Protein 5WDE (pdb70)

Secondary structure (P-SEA, 3-state):
cbbbbbbbbcccccccccccccccbbbbcccccbbbbbcccbbbbbbccccccccccccccccccaaaaaaaaabbbbbbbbbcccccccccccccccccccaaaaaaaaaaaaaaaccccbbbbbbbbbbbbcccbbbbccccccccbbbbbcccccccbbbbccbbbbbbccaaaaaaaaaaaaaaccccccccccccccbbbbbbbbbbbbcccccbbbbbbbbbbbccccccccccaaaaaaaaaaaaaaaaaaaaaaaaaaccccccccccaaaaaacccccccbbbbbbbbbbcccccaaaaaaaaaaaaaaac

Nearest PDB structures (foldseek):
  5wde-assembly1_A  TM=1.003E+00  e=1.723E-72  Homo sapiens
  4frz-assembly1_A  TM=8.732E-01  e=3.816E-35  Arabidopsis thaliana
  3cob-assembly1_A  TM=8.523E-01  e=2.471E-34  unclassified
  3cob-assembly2_C  TM=8.631E-01  e=1.115E-33  unclassified
  1sdm-assembly1_A  TM=8.617E-01  e=8.248E-34  Solanum tuberosum

Structure (mmCIF, N/CA/C/O backbone):
data_5WDE
#
_entry.id   5WDE
#
_cell.length_a   187.608
_cell.length_b   187.608
_cell.length_c   151.363
_cell.angle_alpha   90.000
_cell.angle_beta   90.000
_cell.angle_gamma   120.000
#
_symmetry.space_group_name_H-M   'H 3 2'
#
loop_
_entity.id
_entity.type
_entity.pdbx_description
1 polymer 'Kinesin-like protein KIFC3'
2 non-polymer "ADENOSINE-5'-DIPHOSPHATE"
3 non-polymer 'MAGNESIUM ION'
4 non-polymer 'UNKNOWN ATOM OR ION'
5 water water
#
loop_
_atom_site.group_PDB
_atom_site.id
_atom_site.type_symbol
_atom_site.label_atom_id
_atom_site.label_alt_id
_atom_site.label_comp_id
_atom_site.label_asym_id
_atom_site.label_entity_id
_atom_site.label_seq_id
_atom_site.pdbx_PDB_ins_code
_atom_site.Cartn_x
_atom_site.Cartn_y
_atom_site.Cartn_z
_atom_site.occupancy
_atom_site.B_iso_or_equiv
_atom_site.auth_seq_id
_atom_site.auth_comp_id
_atom_site.auth_asym_id
_atom_site.auth_atom_id
_atom_site.pdbx_PDB_model_num
ATOM 1 N N A ASN A 1 5 ? 4.567 39.044 69.537 0.50 34.11 445 ASN A N 1
ATOM 2 N N B ASN A 1 5 ? 5.000 36.427 70.222 0.50 39.41 445 ASN A N 1
ATOM 3 C CA A ASN A 1 5 ? 4.487 37.609 69.286 0.50 40.27 445 ASN A CA 1
ATOM 4 C CA B ASN A 1 5 ? 4.410 37.525 69.466 0.50 41.00 445 ASN A CA 1
ATOM 5 C C A ASN A 1 5 ? 3.334 37.257 68.345 0.50 40.73 445 ASN A C 1
ATOM 6 C C B ASN A 1 5 ? 3.197 37.046 68.662 0.50 40.93 445 ASN A C 1
ATOM 7 O O A ASN A 1 5 ? 3.486 36.419 67.450 0.50 38.61 445 ASN A O 1
ATOM 8 O O B ASN A 1 5 ? 3.173 35.921 68.161 0.50 40.22 445 ASN A O 1
ATOM 17 N N . ILE A 1 6 ? 2.188 37.902 68.546 1.00 35.08 446 ILE A N 1
ATOM 18 C CA . ILE A 1 6 ? 0.959 37.582 67.830 1.00 30.55 446 ILE A CA 1
ATOM 19 C C . ILE A 1 6 ? 0.613 38.739 66.904 1.00 32.56 446 ILE A C 1
ATOM 20 O O . ILE A 1 6 ? 0.403 39.868 67.366 1.00 32.23 446 ILE A O 1
ATOM 25 N N . ARG A 1 7 ? 0.533 38.461 65.606 1.00 26.08 447 ARG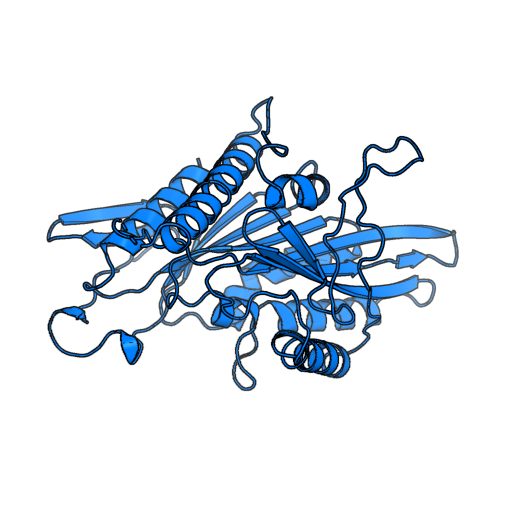 A N 1
ATOM 26 C CA . ARG A 1 7 ? 0.276 39.491 64.606 1.00 28.90 447 ARG A CA 1
ATOM 27 C C . ARG A 1 7 ? -0.933 39.109 63.769 1.00 30.59 447 ARG A C 1
ATOM 28 O O . ARG A 1 7 ? -1.146 37.929 63.474 1.00 27.74 447 ARG A O 1
ATOM 36 N N . VAL A 1 8 ? -1.736 40.111 63.407 1.00 26.70 448 VAL A N 1
ATOM 37 C CA . VAL A 1 8 ? -2.955 39.917 62.627 1.00 29.51 448 VAL A CA 1
ATOM 38 C C . VAL A 1 8 ? -2.885 40.836 61.418 1.00 31.44 448 VAL A C 1
ATOM 39 O O . VAL A 1 8 ? -2.774 42.057 61.578 1.00 28.13 448 VAL A O 1
ATOM 43 N N . ILE A 1 9 ? -2.971 40.262 60.217 1.00 24.84 449 ILE A N 1
ATOM 44 C CA . ILE A 1 9 ? -2.904 41.037 58.986 1.00 26.75 449 ILE A CA 1
ATOM 45 C C . ILE A 1 9 ? -4.078 40.644 58.104 1.00 28.67 449 ILE A C 1
ATOM 46 O O . ILE A 1 9 ? -4.705 39.601 58.288 1.00 26.15 449 ILE A O 1
ATOM 51 N N . ALA A 1 10 ? -4.378 41.501 57.131 1.00 24.95 450 ALA A N 1
ATOM 52 C CA . ALA A 1 10 ? -5.381 41.175 56.130 1.00 26.93 450 ALA A CA 1
ATOM 53 C C . ALA A 1 10 ? -4.735 41.148 54.756 1.00 27.47 450 ALA A C 1
ATOM 54 O O . ALA A 1 10 ? -3.785 41.895 54.481 1.00 29.08 450 ALA A O 1
ATOM 56 N N . ARG A 1 11 ? -5.244 40.264 53.898 1.00 25.86 451 ARG A N 1
ATOM 57 C CA . ARG A 1 11 ? -4.871 40.255 52.491 1.00 29.73 451 ARG A CA 1
ATOM 58 C C . ARG A 1 11 ? -6.141 40.384 51.667 1.00 29.04 451 ARG A C 1
ATOM 59 O O . ARG A 1 11 ? -7.053 39.562 51.801 1.00 25.87 451 ARG A O 1
ATOM 67 N N . VAL A 1 12 ? -6.200 41.423 50.835 1.00 27.35 452 VAL A N 1
ATOM 68 C CA . VAL A 1 12 ? -7.309 41.640 49.910 1.00 29.96 452 VAL A CA 1
ATOM 69 C C . VAL A 1 12 ? -6.915 41.027 48.574 1.00 32.69 452 VAL A C 1
ATOM 70 O O . VAL A 1 12 ? -5.961 41.485 47.938 1.00 35.28 452 VAL A O 1
ATOM 74 N N . ARG A 1 13 ? -7.637 40.002 48.140 1.00 33.03 453 ARG A N 1
ATOM 75 C CA . ARG A 1 13 ? -7.302 39.403 46.858 1.00 31.51 453 ARG A CA 1
ATOM 76 C C . ARG A 1 13 ? -7.822 40.274 45.721 1.00 35.57 453 ARG A C 1
ATOM 77 O O . ARG A 1 13 ? -8.712 41.105 45.919 1.00 34.82 453 ARG A O 1
ATOM 85 N N . PRO A 1 14 ? -7.264 40.128 44.522 1.00 38.67 454 PRO A N 1
ATOM 86 C CA . PRO A 1 14 ? -7.828 40.825 43.359 1.00 39.69 454 PRO A CA 1
ATOM 87 C C . PRO A 1 14 ? -9.165 40.218 42.959 1.00 41.71 454 PRO A C 1
ATOM 88 O O . PRO A 1 14 ? -9.566 39.151 43.428 1.00 39.58 454 PRO A O 1
ATOM 92 N N . VAL A 1 15 ? -9.872 40.944 42.088 1.00 38.78 455 VAL A N 1
ATOM 93 C CA . VAL A 1 15 ? -11.137 40.461 41.551 1.00 37.68 455 VAL A CA 1
ATOM 94 C C . VAL A 1 15 ? -10.906 39.163 40.789 1.00 43.33 455 VAL A C 1
ATOM 95 O O . VAL A 1 15 ? -9.919 39.015 40.059 1.00 48.49 455 VAL A O 1
ATOM 99 N N . THR A 1 16 ? -11.816 38.212 40.958 1.00 46.88 456 THR A N 1
ATOM 100 C CA . THR A 1 16 ? -11.747 36.932 40.269 1.00 53.41 456 THR A CA 1
ATOM 101 C C . THR A 1 16 ? -12.972 36.763 39.381 1.00 61.07 456 THR A C 1
ATOM 102 O O . THR A 1 16 ? -13.927 37.544 39.445 1.00 53.15 456 THR A O 1
ATOM 106 N N . LYS A 1 17 ? -12.934 35.720 38.545 1.00 66.32 457 LYS A N 1
ATOM 107 C CA . LYS A 1 17 ? -14.067 35.431 37.671 1.00 62.14 457 LYS A CA 1
ATOM 108 C C . LYS A 1 17 ? -15.331 35.174 38.481 1.00 60.27 457 LYS A C 1
ATOM 109 O O . LYS A 1 17 ? -16.433 35.547 38.061 1.00 63.87 457 LYS A O 1
ATOM 111 N N . GLU A 1 18 ? -15.188 34.556 39.657 1.00 59.20 458 GLU A N 1
ATOM 112 C CA . GLU A 1 18 ? -16.336 34.291 40.517 1.00 60.17 458 GLU A CA 1
ATOM 113 C C . GLU A 1 18 ? -17.024 35.569 40.982 1.00 64.92 458 GLU A C 1
ATOM 114 O O . GLU A 1 18 ? -18.200 35.522 41.365 1.00 64.26 458 GLU A O 1
ATOM 116 N N . ASP A 1 19 ? -16.323 36.708 40.962 1.00 62.55 459 ASP A N 1
ATOM 117 C CA . ASP A 1 19 ? -16.929 37.968 41.374 1.00 59.31 459 ASP A CA 1
ATOM 118 C C . ASP A 1 19 ? -17.937 38.484 40.356 1.00 63.10 459 ASP A C 1
ATOM 119 O O . ASP A 1 19 ? -18.820 39.267 40.722 1.00 59.52 459 ASP A O 1
ATOM 124 N N . GLY A 1 20 ? -17.820 38.074 39.095 1.00 64.44 460 GLY A N 1
ATOM 125 C CA . GLY A 1 20 ? -18.778 38.450 38.079 1.00 64.28 460 GLY A CA 1
ATOM 126 C C . GLY A 1 20 ? -18.530 39.834 37.513 1.00 70.33 460 GLY A C 1
ATOM 127 O O . GLY A 1 20 ? -17.509 40.483 37.763 1.00 66.92 460 GLY A O 1
ATOM 128 N N . GLU A 1 21 ? -19.494 40.282 36.716 1.00 74.63 461 GLU A N 1
ATOM 129 C CA . GLU A 1 21 ? -19.513 41.629 36.167 1.00 74.67 461 GLU A CA 1
ATOM 130 C C . GLU A 1 21 ? -20.738 42.365 36.694 1.00 73.46 461 GLU A C 1
ATOM 131 O O . GLU A 1 21 ? -21.601 41.791 37.363 1.00 76.33 461 GLU A O 1
ATOM 133 N N . GLY A 1 22 ? -20.807 43.655 36.397 1.00 70.84 462 GLY A N 1
ATOM 134 C CA . GLY A 1 22 ? -21.929 44.455 36.821 1.00 70.50 462 GLY A CA 1
ATOM 135 C C . GLY A 1 22 ? -21.779 44.967 38.239 1.00 66.44 462 GLY A C 1
ATOM 136 O O . GLY A 1 22 ? -20.693 44.936 38.827 1.00 61.74 462 GLY A O 1
ATOM 137 N N . PRO A 1 23 ? -22.888 45.436 38.817 1.00 63.67 463 PRO A N 1
ATOM 138 C CA . PRO A 1 23 ? -22.811 46.123 40.118 1.00 55.06 463 PRO A CA 1
ATOM 139 C C . PRO A 1 23 ? -22.223 45.280 41.233 1.00 54.18 463 PRO A C 1
ATOM 140 O O . PRO A 1 23 ? -21.577 45.837 42.129 1.00 51.33 463 PRO A O 1
ATOM 144 N N . GLU A 1 24 ? -22.430 43.958 41.212 1.00 49.60 464 GLU A N 1
ATOM 145 C CA . GLU A 1 24 ? -21.937 43.108 42.293 1.00 46.55 464 GLU A CA 1
ATOM 146 C C . GLU A 1 24 ? -20.416 43.091 42.356 1.00 45.60 464 GLU A C 1
ATOM 147 O O . GLU A 1 24 ? -19.842 42.794 43.411 1.00 48.23 464 GLU A O 1
ATOM 150 N N . ALA A 1 25 ? -19.749 43.378 41.246 1.00 44.32 465 ALA A N 1
ATOM 151 C CA . ALA A 1 25 ? -18.296 43.375 41.208 1.00 47.15 465 ALA A CA 1
ATOM 152 C C . ALA A 1 25 ? -17.693 44.745 41.491 1.00 44.04 465 ALA A C 1
ATOM 153 O O . ALA A 1 25 ? -16.475 44.904 41.364 1.00 42.82 465 ALA A O 1
ATOM 155 N N . THR A 1 26 ? -18.509 45.728 41.871 1.00 41.05 466 THR A N 1
ATOM 156 C CA . THR A 1 26 ? -17.987 47.052 42.202 1.00 40.34 466 THR A CA 1
ATOM 157 C C . THR A 1 26 ? -17.034 46.957 43.389 1.00 36.55 466 THR A C 1
ATOM 158 O O . THR A 1 26 ? -17.277 46.211 44.342 1.00 35.76 466 THR A O 1
ATOM 162 N N . ASN A 1 27 ? -15.944 47.714 43.327 1.00 38.80 467 ASN A N 1
ATOM 163 C CA . ASN A 1 27 ? -14.991 47.717 44.427 1.00 36.81 467 ASN A CA 1
ATOM 164 C C . ASN A 1 27 ? -15.622 48.287 45.692 1.00 35.95 467 ASN A C 1
ATOM 165 O O . ASN A 1 27 ? -16.3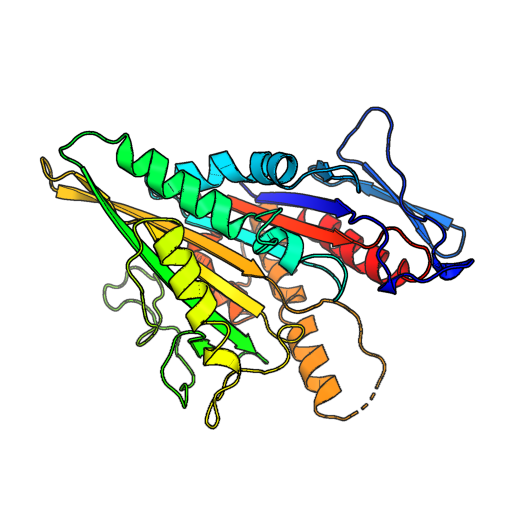19 49.307 45.654 1.00 36.89 467 ASN A O 1
ATOM 170 N N . ALA A 1 28 ? -15.377 47.613 46.817 1.00 32.44 468 ALA A N 1
ATOM 171 C CA . ALA A 1 28 ? -15.853 48.060 48.119 1.00 34.70 468 ALA A CA 1
ATOM 172 C C . ALA A 1 28 ? -14.746 48.283 49.142 1.00 32.70 468 ALA A C 1
ATOM 173 O O . ALA A 1 28 ? -15.032 48.799 50.229 1.00 33.44 468 ALA A O 1
ATOM 175 N N . VAL A 1 29 ? -13.502 47.915 48.841 1.00 30.24 469 VAL A N 1
ATOM 176 C CA . VAL A 1 29 ? -12.407 47.978 49.803 1.00 29.53 469 VAL A CA 1
ATOM 177 C C . VAL A 1 29 ? -11.405 49.024 49.340 1.00 29.99 469 VAL A C 1
ATOM 178 O O . VAL A 1 29 ? -10.915 48.963 48.204 1.00 31.68 469 VAL A O 1
ATOM 182 N N . THR A 1 30 ? -11.099 49.981 50.219 1.00 27.06 470 THR A N 1
ATOM 183 C CA . THR A 1 30 ? -10.133 51.037 49.953 1.00 25.91 470 THR A CA 1
ATOM 184 C C . THR A 1 30 ? -9.217 51.167 51.166 1.00 29.62 470 THR A C 1
ATOM 185 O O . THR A 1 30 ? -9.329 50.409 52.135 1.00 30.01 470 THR A O 1
ATOM 189 N N . PHE A 1 31 ? -8.290 52.127 51.112 1.00 30.56 471 PHE A N 1
ATOM 190 C CA . PHE A 1 31 ? -7.130 52.104 51.996 1.00 29.82 471 PHE A CA 1
ATOM 191 C C . PHE A 1 31 ? -6.798 53.513 52.468 1.00 31.96 471 PHE A C 1
ATOM 192 O O . PHE A 1 31 ? -7.382 54.501 52.017 1.00 33.51 471 PHE A O 1
ATOM 200 N N . ASP A 1 32 ? -5.839 53.605 53.385 1.00 33.34 472 ASP A N 1
ATOM 201 C CA . ASP A 1 32 ? -5.292 54.893 53.791 1.00 32.13 472 ASP A CA 1
ATOM 202 C C . ASP A 1 32 ? -4.015 55.193 53.008 1.00 33.83 472 ASP A C 1
ATOM 203 O O . ASP A 1 32 ? -3.261 54.287 52.643 1.00 41.71 472 ASP A O 1
ATOM 208 N N . ALA A 1 33 ? -3.772 56.486 52.759 1.00 34.75 473 ALA A N 1
ATOM 209 C CA . ALA A 1 33 ? -2.609 56.885 51.975 1.00 34.54 473 ALA A CA 1
ATOM 210 C C . ALA A 1 33 ? -1.308 56.723 52.756 1.00 41.17 473 ALA A C 1
ATOM 211 O O . ALA A 1 33 ? -0.251 56.495 52.158 1.00 45.12 473 ALA A O 1
ATOM 213 N N . ASP A 1 34 ? -1.358 56.855 54.081 1.00 35.11 474 ASP A N 1
ATOM 214 C CA . ASP A 1 34 ? -0.156 56.938 54.904 1.00 37.13 474 ASP A CA 1
ATOM 215 C C . ASP A 1 34 ? 0.049 55.741 55.819 1.00 40.48 474 ASP A C 1
ATOM 216 O O . ASP A 1 34 ? 1.188 55.446 56.180 1.00 43.36 474 ASP A O 1
ATOM 221 N N . ASP A 1 35 ? -1.020 55.062 56.213 1.00 34.46 475 ASP A N 1
ATOM 222 C CA . ASP A 1 35 ? -0.982 54.050 57.263 1.00 33.79 475 ASP A CA 1
ATOM 223 C C . ASP A 1 35 ? -1.391 52.719 56.644 1.00 31.38 475 ASP A C 1
ATOM 224 O O . ASP A 1 35 ? -2.570 52.519 56.324 1.00 32.57 475 ASP A O 1
ATOM 229 N N . ASP A 1 36 ? -0.427 51.808 56.467 1.00 33.02 476 ASP A N 1
ATOM 230 C CA . ASP A 1 36 ? -0.739 50.520 55.853 1.00 31.47 476 ASP A CA 1
ATOM 231 C C . ASP A 1 36 ? -1.415 49.553 56.809 1.00 32.28 476 ASP A C 1
ATOM 232 O O . ASP A 1 36 ? -1.542 48.364 56.485 1.00 36.06 476 ASP A O 1
ATOM 237 N N . SER A 1 37 ? -1.859 50.016 57.971 1.00 33.53 477 SER A N 1
ATOM 238 C CA . SER A 1 37 ? -2.617 49.163 58.876 1.00 33.74 477 SER A CA 1
ATOM 239 C C . SER A 1 37 ? -4.128 49.354 58.752 1.00 31.40 477 SER A C 1
ATOM 240 O O . SER A 1 37 ? -4.888 48.641 59.412 1.00 30.27 477 SER A O 1
ATOM 243 N N . ILE A 1 38 ? -4.585 50.279 57.904 1.00 29.30 478 ILE A N 1
ATOM 244 C CA . ILE A 1 38 ? -5.993 50.669 57.843 1.00 29.02 478 ILE A CA 1
ATOM 245 C C . ILE A 1 38 ? -6.655 50.029 56.630 1.00 28.93 478 ILE A C 1
ATOM 246 O O . ILE A 1 38 ? -6.074 49.971 55.539 1.00 30.68 478 ILE A O 1
ATOM 253 N N . ILE A 1 39 ? -7.884 49.565 56.803 1.00 28.96 479 ILE A N 1
ATOM 254 C CA . ILE A 1 39 ? -8.668 49.080 55.676 1.00 28.78 479 ILE A CA 1
ATOM 255 C C . ILE A 1 39 ? -10.078 49.640 55.809 1.00 32.31 479 ILE A C 1
ATOM 256 O O . ILE A 1 39 ? -10.638 49.679 56.910 1.00 32.99 479 ILE A O 1
ATOM 261 N N . HIS A 1 40 ? -10.617 50.139 54.699 1.00 29.67 480 HIS A N 1
ATOM 262 C CA . HIS A 1 40 ? -11.937 50.752 54.642 1.00 28.02 480 HIS A CA 1
ATOM 263 C C . HIS A 1 40 ? -12.862 49.849 53.846 1.00 32.63 480 HIS A C 1
ATOM 264 O O . HIS A 1 40 ? -12.541 49.472 52.713 1.00 34.31 480 HIS A O 1
ATOM 271 N N . LEU A 1 41 ? -14.011 49.522 54.428 1.00 29.33 481 LEU A N 1
ATOM 272 C CA . LEU A 1 41 ? -15.040 48.741 53.759 1.00 28.92 481 LEU A CA 1
ATOM 273 C C . LEU A 1 41 ? -16.265 49.620 53.532 1.00 33.76 481 LEU A C 1
ATOM 274 O O . LEU A 1 41 ? -16.718 50.310 54.449 1.00 33.89 481 LEU A O 1
ATOM 279 N N . LEU A 1 42 ? -16.788 49.605 52.312 1.00 29.68 482 LEU A N 1
ATOM 280 C CA . LEU A 1 42 ? -18.100 50.172 52.022 1.00 32.88 482 LEU A CA 1
ATOM 281 C C . LEU A 1 42 ? -19.120 49.041 52.106 1.00 36.37 482 LEU A C 1
ATOM 282 O O . LEU A 1 42 ? -19.102 48.120 51.282 1.00 33.41 482 LEU A O 1
ATOM 287 N N . HIS A 1 43 ? -20.001 49.101 53.101 1.00 32.96 483 HIS A N 1
ATOM 288 C CA . HIS A 1 43 ? -20.966 48.033 53.361 1.00 33.87 483 HIS A CA 1
ATOM 289 C C . HIS A 1 43 ? -22.374 48.613 53.345 1.00 35.48 483 HIS A C 1
ATOM 290 O O . HIS A 1 43 ? -22.734 49.393 54.233 1.00 36.95 483 HIS A O 1
ATOM 297 N N . LYS A 1 44 ? -23.164 48.222 52.344 1.00 33.00 484 LYS A N 1
ATOM 298 C CA . LYS A 1 44 ? -24.533 48.715 52.167 1.00 36.53 484 LYS A CA 1
ATOM 299 C C . LYS A 1 44 ? -24.575 50.242 52.226 1.00 43.25 484 LYS A C 1
ATOM 300 O O . LYS A 1 44 ? -25.386 50.847 52.930 1.00 39.47 484 LYS A O 1
ATOM 304 N N . GLY A 1 45 ? -23.666 50.869 51.488 1.00 41.64 485 GLY A N 1
ATOM 305 C CA . GLY A 1 45 ? -23.663 52.312 51.386 1.00 41.40 485 GLY A CA 1
ATOM 306 C C . GLY A 1 45 ? -23.060 53.048 52.562 1.00 42.63 485 GLY A C 1
ATOM 307 O O . GLY A 1 45 ? -23.026 54.281 52.537 1.00 44.95 485 GLY A O 1
ATOM 308 N N . LYS A 1 46 ? -22.578 52.347 53.587 1.00 38.01 486 LYS A N 1
ATOM 309 C CA . LYS A 1 46 ? -22.002 53.032 54.735 1.00 38.56 486 LYS A CA 1
ATOM 310 C C . LYS A 1 46 ? -20.547 52.618 54.948 1.00 36.16 486 LYS A C 1
ATOM 311 O O . LYS A 1 46 ? -20.218 51.432 54.831 1.00 38.78 486 LYS A O 1
ATOM 315 N N . PRO A 1 47 ? -19.660 53.562 55.268 1.00 35.32 487 PRO A N 1
ATOM 316 C CA . PRO A 1 47 ? -18.242 53.217 55.427 1.00 36.39 487 PRO A CA 1
ATOM 317 C C . PRO A 1 47 ? -17.955 52.633 56.804 1.00 38.03 487 PRO A C 1
ATOM 318 O O . PRO A 1 47 ? -18.437 53.126 57.827 1.00 39.16 487 PRO A O 1
ATOM 322 N N . VAL A 1 48 ? -17.171 51.556 56.816 1.00 31.63 488 VAL A N 1
ATOM 323 C CA . VAL A 1 48 ? -16.673 50.936 58.038 1.00 35.66 488 VAL A CA 1
ATOM 324 C C . VAL A 1 48 ? -15.162 50.802 57.900 1.00 36.15 488 VAL A C 1
ATOM 325 O O . VAL A 1 48 ? -14.670 50.333 56.867 1.00 43.09 488 VAL A O 1
ATOM 329 N N . SER A 1 49 ? -14.431 51.183 58.939 1.00 32.08 489 SER A N 1
ATOM 330 C CA . SER A 1 49 ? -12.977 51.169 58.905 1.00 33.36 489 SER A CA 1
ATOM 331 C C . SER A 1 49 ? -12.420 50.271 59.996 1.00 32.68 489 SER A C 1
ATOM 332 O O . SER A 1 49 ? -12.987 50.173 61.088 1.00 35.12 489 SER A O 1
ATOM 335 N N . PHE A 1 50 ? -11.294 49.627 59.685 1.00 29.84 490 PHE A N 1
ATOM 336 C CA . PHE A 1 50 ? -10.641 48.682 60.582 1.00 32.04 490 PHE A CA 1
ATOM 337 C C . PHE A 1 50 ? -9.151 48.980 60.656 1.00 34.11 490 PHE A C 1
ATOM 338 O O . PHE A 1 50 ? -8.557 49.505 59.711 1.00 34.56 490 PHE A O 1
ATOM 346 N N . GLU A 1 51 ? -8.547 48.631 61.789 1.00 32.85 491 GLU A N 1
ATOM 347 C CA . GLU A 1 51 ? -7.109 48.759 61.980 1.00 31.01 491 GLU A CA 1
ATOM 348 C C . GLU A 1 51 ? -6.546 47.388 62.323 1.00 33.85 491 GLU A C 1
ATOM 349 O O . GLU A 1 51 ? -7.000 46.748 63.276 1.00 35.50 491 GLU A O 1
ATOM 355 N N . LEU A 1 52 ? -5.566 46.946 61.553 1.00 28.22 492 LEU A N 1
ATOM 356 C CA . LEU A 1 52 ? -4.905 45.668 61.796 1.00 29.38 492 LEU A CA 1
ATOM 357 C C . LEU A 1 52 ? -3.422 45.947 62.004 1.00 32.58 492 LEU A C 1
ATOM 358 O O . LEU A 1 52 ? -3.005 47.102 62.120 1.00 32.41 492 LEU A O 1
ATOM 363 N N . ASP A 1 53 ? -2.616 44.889 62.062 1.00 30.40 493 ASP A N 1
ATOM 364 C CA . ASP A 1 53 ? -1.181 45.127 62.131 1.00 30.83 493 ASP A CA 1
ATOM 365 C C . ASP A 1 53 ? -0.615 45.504 60.767 1.00 30.62 493 ASP A C 1
ATOM 366 O O . ASP A 1 53 ? 0.311 46.314 60.690 1.00 31.82 493 ASP A O 1
ATOM 371 N N . LYS A 1 54 ? -1.166 44.955 59.687 1.00 29.78 494 LYS A N 1
ATOM 372 C CA . LYS A 1 54 ? -0.769 45.330 58.336 1.00 28.62 494 LYS A CA 1
ATOM 373 C C . LYS A 1 54 ? -1.867 44.869 57.392 1.00 30.11 494 LYS A C 1
ATOM 374 O O . LYS A 1 54 ? -2.557 43.888 57.665 1.00 28.22 494 LYS A O 1
ATOM 379 N N . VAL A 1 55 ? -2.049 45.612 56.301 1.00 25.59 495 VAL A N 1
ATOM 380 C CA . VAL A 1 55 ? -3.030 45.279 55.275 1.00 28.44 495 VAL A CA 1
ATOM 381 C C . VAL A 1 55 ? -2.298 45.164 53.948 1.00 32.49 495 VAL A C 1
ATOM 382 O O . VAL A 1 55 ? -1.530 46.061 53.583 1.00 29.87 495 VAL A O 1
ATOM 386 N N . PHE A 1 56 ? -2.540 44.072 53.229 1.00 27.29 496 PHE A N 1
ATOM 387 C CA . PHE A 1 56 ? -1.986 43.853 51.898 1.00 32.27 496 PHE A CA 1
ATOM 388 C C . PHE A 1 56 ? -3.084 44.039 50.861 1.00 33.35 496 PHE A C 1
ATOM 389 O O . PHE A 1 56 ? -4.167 43.473 50.998 1.00 31.25 496 PHE A O 1
ATOM 397 N N . SER A 1 57 ? -2.795 44.821 49.825 1.00 29.87 497 SER A N 1
ATOM 398 C CA . SER A 1 57 ? -3.762 45.164 48.795 1.00 29.60 497 SER A CA 1
ATOM 399 C C . SER A 1 57 ? -3.805 44.089 47.715 1.00 30.34 497 SER A C 1
ATOM 400 O O . SER A 1 57 ? -2.992 43.159 47.706 1.00 33.45 497 SER A O 1
ATOM 403 N N . PRO A 1 58 ? -4.727 44.206 46.752 1.00 31.67 498 PRO A N 1
ATOM 404 C CA . PRO A 1 58 ? -4.726 43.268 45.616 1.00 38.18 498 PRO A CA 1
ATOM 405 C C . PRO A 1 58 ? -3.452 43.286 44.778 1.00 42.21 498 PRO A C 1
ATOM 406 O O . PRO A 1 58 ? -3.278 42.378 43.956 1.00 42.65 498 PRO A O 1
ATOM 410 N N . GLN A 1 59 ? -2.558 44.261 44.957 1.00 36.44 499 GLN A N 1
ATOM 411 C CA . GLN A 1 59 ? -1.279 44.252 44.250 1.00 35.21 499 GLN A CA 1
ATOM 412 C C . GLN A 1 59 ? -0.177 43.497 44.987 1.00 36.66 499 GLN A C 1
ATOM 413 O O . GLN A 1 59 ? 0.914 43.322 44.427 1.00 36.13 499 GLN A O 1
ATOM 419 N N . ALA A 1 60 ? -0.411 43.069 46.225 1.00 35.02 500 ALA A N 1
ATOM 420 C CA . ALA A 1 60 ? 0.643 42.413 46.991 1.00 34.10 500 ALA A CA 1
ATOM 421 C C . ALA A 1 60 ? 0.990 41.061 46.373 1.00 34.10 500 ALA A C 1
ATOM 422 O O . ALA A 1 60 ? 0.106 40.257 46.069 1.00 34.89 500 ALA A O 1
ATOM 424 N N . SER A 1 61 ? 2.277 40.818 46.175 1.00 34.58 501 SER A N 1
ATOM 425 C CA . SER A 1 61 ? 2.745 39.564 45.608 1.00 34.07 501 SER A CA 1
ATOM 426 C C . SER A 1 61 ? 2.929 38.513 46.703 1.00 32.48 501 SER A C 1
ATOM 427 O O . SER A 1 61 ? 2.896 38.810 47.901 1.00 31.76 501 SER A O 1
ATOM 430 N N . GLN A 1 62 ? 3.155 37.263 46.277 1.00 35.05 502 GLN A N 1
ATOM 431 C CA . GLN A 1 62 ? 3.485 36.215 47.239 1.00 32.87 502 GLN A CA 1
ATOM 432 C C . GLN A 1 62 ? 4.754 36.560 48.015 1.00 32.03 502 GLN A C 1
ATOM 433 O O . GLN A 1 62 ? 4.838 36.305 49.225 1.00 30.41 502 GLN A O 1
ATOM 439 N N . GLN A 1 63 ? 5.762 37.118 47.332 1.00 30.53 503 GLN A N 1
ATOM 440 C CA . GLN A 1 63 ? 6.993 37.530 48.011 1.00 33.31 503 GLN A CA 1
ATOM 441 C C . GLN A 1 63 ? 6.721 38.604 49.058 1.00 35.79 503 GLN A C 1
ATOM 442 O O . GLN A 1 63 ? 7.266 38.543 50.166 1.00 34.27 503 GLN A O 1
ATOM 445 N N . ASP A 1 64 ? 5.905 39.610 48.714 1.00 33.32 504 ASP A N 1
ATOM 446 C CA . ASP A 1 64 ? 5.508 40.632 49.685 1.00 36.13 504 ASP A CA 1
ATOM 447 C C . ASP A 1 64 ? 4.924 40.003 50.941 1.00 33.77 504 ASP A C 1
ATOM 448 O O . ASP A 1 64 ? 5.294 40.368 52.063 1.00 31.01 504 ASP A O 1
ATOM 453 N N . VAL A 1 65 ? 3.965 39.086 50.765 1.00 28.56 505 VAL A N 1
ATOM 454 C CA . VAL A 1 65 ? 3.338 38.433 51.912 1.00 28.18 505 VAL A CA 1
ATOM 455 C C . VAL A 1 65 ? 4.370 37.639 52.705 1.00 31.16 505 VAL A C 1
ATOM 456 O O . VAL A 1 65 ? 4.382 37.669 53.942 1.00 29.48 505 VAL A O 1
ATOM 460 N N . PHE A 1 66 ? 5.279 36.946 52.009 1.00 31.01 506 PHE A N 1
ATOM 461 C CA . PHE A 1 66 ? 6.256 36.119 52.714 1.00 30.58 506 PHE A CA 1
ATOM 462 C C . PHE A 1 66 ? 7.186 36.943 53.598 1.00 32.34 506 PHE A C 1
ATOM 463 O O . PHE A 1 66 ? 7.739 36.404 54.560 1.00 32.57 506 PHE A O 1
ATOM 471 N N . GLN A 1 67 ? 7.351 38.242 53.320 1.00 31.97 507 GLN A N 1
ATOM 472 C CA . GLN A 1 67 ? 8.192 39.063 54.190 1.00 32.25 507 GLN A CA 1
ATOM 473 C C . GLN A 1 67 ? 7.662 39.096 55.622 1.00 32.84 507 GLN A C 1
ATOM 474 O O . GLN A 1 67 ? 8.441 39.290 56.563 1.00 34.91 507 GLN A O 1
ATOM 478 N N . GLU A 1 68 ? 6.350 38.897 55.809 1.00 28.98 508 GLU A N 1
ATOM 479 C CA . GLU A 1 68 ? 5.758 38.792 57.142 1.00 33.26 508 GLU A CA 1
ATOM 480 C C . GLU A 1 68 ? 6.055 37.461 57.820 1.00 34.46 508 GLU A C 1
ATOM 481 O O . GLU A 1 68 ? 5.773 37.318 59.015 1.00 35.43 508 GLU A O 1
ATOM 487 N N . VAL A 1 69 ? 6.600 36.493 57.088 1.00 28.55 509 VAL A N 1
ATOM 488 C CA . VAL A 1 69 ? 6.766 35.141 57.589 1.00 33.10 509 VAL A CA 1
ATOM 489 C C . VAL A 1 69 ? 8.229 34.764 57.780 1.00 35.63 509 VAL A C 1
ATOM 490 O O . VAL A 1 69 ? 8.540 33.976 58.683 1.00 34.33 509 VAL A O 1
ATOM 494 N N . GLN A 1 70 ? 9.140 35.330 56.984 1.00 32.69 510 GLN A N 1
ATOM 495 C CA . GLN A 1 70 ? 10.488 34.780 56.886 1.00 34.94 510 GLN A CA 1
ATOM 496 C C . GLN A 1 70 ? 11.201 34.774 58.238 1.00 38.47 510 GLN A C 1
ATOM 497 O O . GLN A 1 70 ? 11.902 33.812 58.564 1.00 34.74 510 GLN A O 1
ATOM 503 N N . ALA A 1 71 ? 10.991 35.803 59.068 1.00 33.75 511 ALA A N 1
ATOM 504 C CA . ALA A 1 71 ? 11.662 35.816 60.368 1.00 35.93 511 ALA A CA 1
ATOM 505 C C . ALA A 1 71 ? 11.083 34.759 61.312 1.00 33.99 511 ALA A C 1
ATOM 506 O O . ALA A 1 71 ? 11.816 34.184 62.125 1.00 36.34 511 ALA A O 1
ATOM 508 N N . LEU A 1 72 ? 9.772 34.500 61.233 1.00 31.97 512 LEU A N 1
ATOM 509 C CA . LEU A 1 72 ? 9.183 33.427 62.037 1.00 30.66 512 LEU A CA 1
ATOM 510 C C . LEU A 1 72 ? 9.793 32.087 61.667 1.00 31.28 512 LEU A C 1
ATOM 511 O O . LEU A 1 72 ? 10.148 31.287 62.539 1.00 32.13 512 LEU A O 1
ATOM 516 N N . VAL A 1 73 ? 9.936 31.836 60.371 1.00 34.50 513 VAL A N 1
ATOM 517 C CA . VAL A 1 73 ? 10.456 30.559 59.906 1.00 38.51 513 VAL A CA 1
ATOM 518 C C . VAL A 1 73 ? 11.887 30.344 60.391 1.00 40.08 513 VAL A C 1
ATOM 519 O O . VAL A 1 73 ? 12.236 29.254 60.867 1.00 38.66 513 VAL A O 1
ATOM 523 N N . THR A 1 74 ? 12.734 31.378 60.325 1.00 34.61 514 THR A N 1
ATOM 524 C CA . THR A 1 74 ? 14.111 31.168 60.766 1.00 36.24 514 THR A CA 1
ATOM 525 C C . THR A 1 74 ? 14.186 30.910 62.268 1.00 35.99 514 THR A C 1
ATOM 526 O O . THR A 1 74 ? 15.082 30.193 62.727 1.00 37.44 514 THR A O 1
ATOM 530 N N . SER A 1 75 ? 13.236 31.433 63.043 1.00 34.47 515 SER A N 1
ATOM 531 C CA . SER A 1 75 ? 13.246 31.164 64.477 1.00 35.75 515 SER A CA 1
ATOM 532 C C . SER A 1 75 ? 12.931 29.704 64.802 1.00 34.18 515 SER A C 1
ATOM 533 O O . SER A 1 75 ? 13.325 29.228 65.874 1.00 31.78 515 SER A O 1
ATOM 536 N N . CYS A 1 76 ? 12.230 28.984 63.916 1.00 32.88 516 CYS A N 1
ATOM 537 C CA . CYS A 1 76 ? 12.023 27.548 64.132 1.00 32.85 516 CYS A CA 1
ATOM 538 C C . CYS A 1 76 ? 13.336 26.783 64.164 1.00 35.50 516 CYS A C 1
ATOM 539 O O . CYS A 1 76 ? 13.464 25.791 64.894 1.00 35.55 516 CYS A O 1
ATOM 542 N N . ILE A 1 77 ? 14.304 27.193 63.338 1.00 33.66 517 ILE A N 1
ATOM 543 C CA . ILE A 1 77 ? 15.628 26.573 63.377 1.00 33.20 517 ILE A CA 1
ATOM 544 C C . ILE A 1 77 ? 16.169 26.586 64.799 1.00 39.40 517 ILE A C 1
ATOM 545 O O . ILE A 1 77 ? 16.808 25.626 65.249 1.00 40.72 517 ILE A O 1
ATOM 550 N N . ASP A 1 78 ? 15.898 27.662 65.540 1.00 37.57 518 ASP A N 1
ATOM 551 C CA . ASP A 1 78 ? 16.422 27.817 66.891 1.00 38.46 518 ASP A CA 1
ATOM 552 C C . ASP A 1 78 ? 15.547 27.182 67.970 1.00 38.84 518 ASP A C 1
ATOM 553 O O . ASP A 1 78 ? 15.873 27.297 69.155 1.00 43.01 518 ASP A O 1
ATOM 558 N N . GLY A 1 79 ? 14.468 26.498 67.605 1.00 33.84 519 GLY A N 1
ATOM 559 C CA . GLY A 1 79 ? 13.636 25.835 68.591 1.00 31.79 519 GLY A CA 1
ATOM 560 C C . GLY A 1 79 ? 12.356 26.564 68.968 1.00 30.66 519 GLY A C 1
ATOM 561 O O . GLY A 1 79 ? 11.643 26.098 69.863 1.00 37.82 519 GLY A O 1
ATOM 562 N N . PHE A 1 80 ? 12.051 27.695 68.338 1.00 30.48 520 PHE A N 1
ATOM 563 C CA . PHE A 1 80 ? 10.772 28.351 68.569 1.00 29.84 520 PHE A CA 1
ATOM 564 C C . PHE A 1 80 ? 9.671 27.660 67.768 1.00 29.82 520 PHE A C 1
ATOM 565 O O . PHE A 1 80 ? 9.915 27.081 66.707 1.00 30.74 520 PHE A O 1
ATOM 573 N N . ASN A 1 81 ? 8.450 27.709 68.292 1.00 24.46 521 ASN A N 1
ATOM 574 C CA . ASN A 1 81 ? 7.293 27.197 67.569 1.00 24.52 521 ASN A CA 1
ATOM 575 C C . ASN A 1 81 ? 6.508 28.355 66.962 1.00 26.73 521 ASN A C 1
ATOM 576 O O . ASN A 1 81 ? 6.474 29.455 67.520 1.00 25.82 521 ASN A O 1
ATOM 581 N N . VAL A 1 82 ? 5.873 28.094 65.814 1.00 23.26 522 VAL A N 1
ATOM 582 C CA . VAL A 1 82 ? 5.172 29.113 65.029 1.00 23.33 522 VAL A CA 1
ATOM 583 C C . VAL A 1 82 ? 3.861 28.522 64.517 1.00 26.76 522 VAL A C 1
ATOM 584 O O . VAL A 1 82 ? 3.815 27.350 64.123 1.00 25.61 522 VAL A O 1
ATOM 588 N N . CYS A 1 83 ? 2.791 29.325 64.532 1.00 22.51 523 CYS A N 1
ATOM 589 C CA . CYS A 1 83 ? 1.556 29.008 63.818 1.00 23.99 523 CYS A CA 1
ATOM 590 C C . CYS A 1 83 ? 1.261 30.116 62.820 1.00 29.91 523 CYS A C 1
ATOM 591 O O . CYS A 1 83 ? 1.338 31.298 63.165 1.00 26.75 523 CYS A O 1
ATOM 594 N N . ILE A 1 84 ? 0.911 29.734 61.597 1.00 23.15 524 ILE A N 1
ATOM 595 C CA . ILE A 1 84 ? 0.412 30.661 60.592 1.00 24.81 524 ILE A CA 1
ATOM 596 C C . ILE A 1 84 ? -0.958 30.170 60.162 1.00 30.50 524 ILE A C 1
ATOM 597 O O . ILE A 1 84 ? -1.085 29.030 59.697 1.00 25.51 524 ILE A O 1
ATOM 602 N N . PHE A 1 85 ? -1.976 31.026 60.306 1.00 24.01 525 PHE A N 1
ATOM 603 C CA . PHE A 1 85 ? -3.352 30.690 59.962 1.00 23.40 525 PHE A CA 1
ATOM 604 C C . PHE A 1 85 ? -3.812 31.523 58.773 1.00 29.47 525 PHE A C 1
ATOM 605 O O . PHE A 1 85 ? -3.555 32.728 58.715 1.00 28.62 525 PHE A O 1
ATOM 613 N N . ALA A 1 86 ? -4.517 30.893 57.837 1.00 24.43 526 ALA A N 1
ATOM 614 C CA . ALA A 1 86 ? -5.248 31.614 56.801 1.00 26.37 526 ALA A CA 1
ATOM 615 C C . ALA A 1 86 ? -6.737 31.469 57.090 1.00 29.15 526 ALA A C 1
ATOM 616 O O . ALA A 1 86 ? -7.243 30.342 57.209 1.00 24.89 526 ALA A O 1
ATOM 618 N N . TYR A 1 87 ? -7.427 32.608 57.193 1.00 24.54 527 TYR A N 1
ATOM 619 C CA . TYR A 1 87 ? -8.817 32.712 57.638 1.00 22.68 527 TYR A CA 1
ATOM 620 C C . TYR A 1 87 ? -9.631 33.475 56.601 1.00 25.95 527 TYR A C 1
ATOM 621 O O . TYR A 1 87 ? -9.129 34.415 55.979 1.00 25.23 527 TYR A O 1
ATOM 630 N N . GLY A 1 88 ? -10.906 33.096 56.434 1.00 25.30 528 GLY A N 1
ATOM 631 C CA . GLY A 1 88 ? -11.786 33.886 55.580 1.00 28.38 528 GLY A CA 1
ATOM 632 C C . GLY A 1 88 ? -12.776 33.038 54.808 1.00 30.77 528 GLY A C 1
ATOM 633 O O . GLY A 1 88 ? -12.723 31.805 54.880 1.00 26.96 528 GLY A O 1
ATOM 634 N N . GLN A 1 89 ? -13.685 33.670 54.072 1.00 26.74 529 GLN A N 1
ATOM 635 C CA . GLN A 1 89 ? -14.733 32.909 53.402 1.00 30.78 529 GLN A CA 1
ATOM 636 C C . GLN A 1 89 ? -14.144 32.091 52.258 1.00 29.11 529 GLN A C 1
ATOM 637 O O . GLN A 1 89 ? -13.100 32.432 51.695 1.00 28.64 529 GLN A O 1
ATOM 643 N N . THR A 1 90 ? -14.812 30.985 51.933 1.00 29.96 530 THR A N 1
ATOM 644 C CA . THR A 1 90 ? -14.464 30.233 50.737 1.00 31.28 530 THR A CA 1
ATOM 645 C C . THR A 1 90 ? -14.442 31.167 49.536 1.00 33.04 530 THR A C 1
ATOM 646 O O . THR A 1 90 ? -15.371 31.950 49.331 1.00 33.09 530 THR A O 1
ATOM 650 N N . GLY A 1 91 ? -13.365 31.097 48.756 1.00 30.58 531 GLY A N 1
ATOM 651 C CA . GLY A 1 91 ? -13.175 31.973 47.619 1.00 34.17 531 GLY A CA 1
ATOM 652 C C . GLY A 1 91 ? -12.333 33.206 47.898 1.00 32.20 531 GLY A C 1
ATOM 653 O O . GLY A 1 91 ? -11.989 33.922 46.952 1.00 32.98 531 GLY A O 1
ATOM 654 N N . ALA A 1 92 ? -11.979 33.469 49.157 1.00 28.90 532 ALA A N 1
ATOM 655 C CA . ALA A 1 92 ? -11.262 34.694 49.486 1.00 30.49 532 ALA A CA 1
ATOM 656 C C . ALA A 1 92 ? -9.751 34.581 49.296 1.00 31.36 532 ALA A C 1
ATOM 657 O O . ALA A 1 92 ? -9.066 35.611 49.343 1.00 30.25 532 ALA A O 1
ATOM 659 N N . GLY A 1 93 ? -9.215 33.381 49.097 1.00 30.24 533 GLY A N 1
ATOM 660 C CA . GLY A 1 93 ? -7.815 33.210 48.769 1.00 29.15 533 GLY A CA 1
ATOM 661 C C . GLY A 1 93 ? -6.933 32.559 49.825 1.00 29.00 533 GLY A C 1
ATOM 662 O O . GLY A 1 93 ? -5.706 32.748 49.776 1.00 28.15 533 GLY A O 1
ATOM 663 N N . LYS A 1 94 ? -7.508 31.800 50.762 1.00 26.75 534 LYS A N 1
ATOM 664 C CA . LYS A 1 94 ? -6.706 31.137 51.786 1.00 26.60 534 LYS A CA 1
ATOM 665 C C . LYS A 1 94 ? -5.705 30.177 51.156 1.00 29.03 534 LYS A C 1
ATOM 666 O O . LYS A 1 94 ? -4.502 30.240 51.438 1.00 26.10 534 LYS A O 1
ATOM 672 N N . THR A 1 95 ? -6.187 29.280 50.294 1.00 27.23 535 THR A N 1
ATOM 673 C CA . THR A 1 95 ? -5.305 28.268 49.720 1.00 28.62 535 THR A CA 1
ATOM 674 C C . THR A 1 95 ? -4.292 28.900 48.773 1.00 28.12 535 THR A C 1
ATOM 675 O O . THR A 1 95 ? -3.124 28.493 48.745 1.00 30.92 535 THR A O 1
ATOM 679 N N . TYR A 1 96 ? -4.709 29.911 48.004 1.00 28.70 536 TYR A N 1
ATOM 680 C CA . TYR A 1 96 ? -3.751 30.631 47.173 1.00 29.48 536 TYR A CA 1
ATOM 681 C C . TYR A 1 96 ? -2.620 31.206 48.015 1.00 32.13 536 TYR A C 1
ATOM 682 O O . TYR A 1 96 ? -1.451 31.133 47.629 1.00 30.97 536 TYR A O 1
ATOM 691 N N . THR A 1 97 ? -2.946 31.785 49.169 1.00 26.78 537 THR A N 1
ATOM 692 C CA . THR A 1 97 ? -1.904 32.349 50.025 1.00 26.23 537 THR A CA 1
ATOM 693 C C . THR A 1 97 ? -1.025 31.256 50.632 1.00 27.86 537 THR A C 1
ATOM 694 O O . THR A 1 97 ? 0.199 31.417 50.728 1.00 25.79 537 THR A O 1
ATOM 698 N N . MET A 1 98 ? -1.622 30.130 51.033 1.00 26.57 538 MET A N 1
ATOM 699 C CA . MET A 1 98 ? -0.837 29.108 51.726 1.00 31.18 538 MET A CA 1
ATOM 700 C C . MET A 1 98 ? -0.079 28.213 50.747 1.00 34.32 538 MET A C 1
ATOM 701 O O . MET A 1 98 ? 1.131 28.017 50.892 1.00 32.17 538 MET A O 1
ATOM 706 N N . GLU A 1 99 ? -0.771 27.664 49.745 1.00 36.43 539 GLU A N 1
ATOM 707 C CA . GLU A 1 99 ? -0.176 26.755 48.768 1.00 34.35 539 GLU A CA 1
ATOM 708 C C . GLU A 1 99 ? 0.257 27.445 47.488 1.00 38.60 539 GLU A C 1
ATOM 709 O O . GLU A 1 99 ? 1.259 27.048 46.888 1.00 38.11 539 GLU A O 1
ATOM 715 N N . GLY A 1 100 ? -0.491 28.441 47.033 1.00 34.18 540 GLY A N 1
ATOM 716 C CA . GLY A 1 100 ? -0.101 29.103 45.809 1.00 37.32 540 GLY A CA 1
ATOM 717 C C . GLY A 1 100 ? -0.288 28.205 44.596 1.00 42.52 540 GLY A C 1
ATOM 718 O O . GLY A 1 100 ? -1.037 27.232 44.604 1.00 38.92 540 GLY A O 1
ATOM 719 N N . THR A 1 101 ? 0.417 28.563 43.530 1.00 44.85 541 THR A N 1
ATOM 720 C CA . THR A 1 101 ? 0.416 27.808 42.289 1.00 48.55 541 THR A CA 1
ATOM 721 C C . THR A 1 101 ? 1.856 27.528 41.891 1.00 50.03 541 THR A C 1
ATOM 722 O O . THR A 1 101 ? 2.801 28.016 42.517 1.00 45.79 541 THR A O 1
ATOM 726 N N . ALA A 1 102 ? 2.016 26.747 40.821 1.00 49.61 542 ALA A N 1
ATOM 727 C CA . ALA A 1 102 ? 3.350 26.505 40.282 1.00 55.40 542 ALA A CA 1
ATOM 728 C C . ALA A 1 102 ? 4.033 27.815 39.905 1.00 56.20 542 ALA A C 1
ATOM 729 O O . ALA A 1 102 ? 5.205 28.035 40.229 1.00 58.06 542 ALA A O 1
ATOM 731 N N . GLU A 1 103 ? 3.304 28.713 39.238 1.00 57.71 543 GLU A N 1
ATOM 732 C CA . GLU A 1 103 ? 3.890 29.992 38.848 1.00 56.91 543 GLU A CA 1
ATOM 733 C C . GLU A 1 103 ? 4.050 30.940 40.036 1.00 56.51 543 GLU A C 1
ATOM 734 O O . GLU A 1 103 ? 4.969 31.766 40.040 1.00 57.82 543 GLU A O 1
ATOM 736 N N . ASN A 1 104 ? 3.177 30.845 41.046 1.00 49.62 544 ASN A N 1
ATOM 737 C CA . ASN A 1 104 ? 3.189 31.753 42.197 1.00 40.05 544 ASN A CA 1
ATOM 738 C C . ASN A 1 104 ? 3.116 30.966 43.498 1.00 37.96 544 ASN A C 1
ATOM 739 O O . ASN A 1 104 ? 2.061 30.915 44.146 1.00 36.16 544 ASN A O 1
ATOM 744 N N . PRO A 1 105 ? 4.229 30.367 43.926 1.00 38.11 545 PRO A N 1
ATOM 745 C CA . PRO A 1 105 ? 4.216 29.579 45.167 1.00 35.68 545 PRO A CA 1
ATOM 746 C C . PRO A 1 105 ? 3.840 30.422 46.378 1.00 36.60 545 PRO A C 1
ATOM 747 O O . PRO A 1 105 ? 4.177 31.604 46.471 1.00 35.14 545 PRO A O 1
ATOM 751 N N . GLY A 1 106 ? 3.153 29.790 47.326 1.00 33.06 546 GLY A N 1
ATOM 752 C CA . GLY A 1 106 ? 2.685 30.454 48.521 1.00 32.06 546 GLY A CA 1
ATOM 753 C C . GLY A 1 106 ? 3.612 30.289 49.710 1.00 32.61 546 GLY A C 1
ATOM 754 O O . GLY A 1 106 ? 4.794 29.949 49.578 1.00 30.99 546 GLY A O 1
ATOM 755 N N . ILE A 1 107 ? 3.054 30.538 50.896 1.00 28.36 547 ILE A N 1
ATOM 756 C CA . ILE A 1 107 ? 3.829 30.524 52.135 1.00 30.02 547 ILE A CA 1
ATOM 757 C C . ILE A 1 107 ? 4.434 29.147 52.390 1.00 29.76 547 ILE A C 1
ATOM 758 O O . ILE A 1 107 ? 5.578 29.036 52.846 1.00 32.10 547 ILE A O 1
ATOM 763 N N . ASN A 1 108 ? 3.678 28.076 52.110 1.00 26.55 548 ASN A N 1
ATOM 764 C CA . ASN A 1 108 ? 4.148 26.729 52.437 1.00 27.22 548 ASN A CA 1
ATOM 765 C C . ASN A 1 108 ? 5.471 26.419 51.750 1.00 30.54 548 ASN A C 1
ATOM 766 O O . ASN A 1 108 ? 6.439 26.006 52.397 1.00 30.49 548 ASN A O 1
ATOM 771 N N . GLN A 1 109 ? 5.519 26.582 50.425 1.00 31.12 549 GLN A N 1
ATOM 772 C CA . GLN A 1 109 ? 6.737 26.242 49.700 1.00 36.08 549 GLN A CA 1
ATOM 773 C C . GLN A 1 109 ? 7.875 27.200 50.041 1.00 36.35 549 GLN A C 1
ATOM 774 O O . GLN A 1 109 ? 9.032 26.779 50.161 1.00 32.89 549 GLN A O 1
ATOM 780 N N . ARG A 1 110 ? 7.572 28.490 50.205 1.00 32.60 550 ARG A N 1
ATOM 781 C CA . ARG A 1 110 ? 8.634 29.443 50.508 1.00 32.61 550 ARG A CA 1
ATOM 782 C C . ARG A 1 110 ? 9.215 29.195 51.891 1.00 29.84 550 ARG A C 1
ATOM 783 O O . ARG A 1 110 ? 10.428 29.340 52.094 1.00 31.83 550 ARG A O 1
ATOM 791 N N . ALA A 1 111 ? 8.367 28.820 52.853 1.00 28.67 551 ALA A N 1
ATOM 792 C CA . ALA A 1 111 ? 8.851 28.530 54.199 1.00 30.83 551 ALA A CA 1
ATOM 793 C C . ALA A 1 111 ? 9.781 27.325 54.196 1.00 33.47 551 ALA A C 1
ATOM 794 O O . ALA A 1 111 ? 10.852 27.349 54.812 1.00 30.48 551 ALA A O 1
ATOM 796 N N . LEU A 1 112 ? 9.373 26.247 53.526 1.00 32.03 552 LEU A N 1
ATOM 797 C CA . LEU A 1 112 ? 10.218 25.059 53.482 1.00 31.74 552 LEU A CA 1
ATOM 798 C C . LEU A 1 112 ? 11.505 25.337 52.718 1.00 32.94 552 LEU A C 1
ATOM 799 O O . LEU A 1 112 ? 12.584 24.904 53.135 1.00 33.93 552 LEU A O 1
ATOM 804 N N . GLN A 1 113 ? 11.410 26.082 51.615 1.00 29.95 553 GLN A N 1
ATOM 805 C CA . GLN A 1 113 ? 12.598 26.441 50.851 1.00 32.47 553 GLN A CA 1
ATOM 806 C C . GLN A 1 113 ? 13.587 27.213 51.715 1.00 37.15 553 GLN A C 1
ATOM 807 O O . GLN A 1 113 ? 14.795 26.955 51.677 1.00 35.37 553 GLN A O 1
ATOM 813 N N . LEU A 1 114 ? 13.083 28.138 52.531 1.00 35.73 554 LEU A N 1
ATOM 814 C CA . LEU A 1 114 ? 13.949 28.896 53.428 1.00 33.68 554 LEU A CA 1
ATOM 815 C C . LEU A 1 114 ? 14.548 28.005 54.513 1.00 33.15 554 LEU A C 1
ATOM 816 O O . LEU A 1 114 ? 15.724 28.164 54.865 1.00 32.50 554 LEU A O 1
ATOM 821 N N . LEU A 1 115 ? 13.754 27.084 55.079 1.00 28.78 555 LEU A N 1
ATOM 822 C CA . LEU A 1 115 ? 14.308 26.154 56.063 1.00 31.20 555 LEU A CA 1
ATOM 823 C C . LEU A 1 115 ? 15.467 25.361 55.469 1.00 32.82 555 LEU A C 1
ATOM 824 O O . LEU A 1 115 ? 16.528 25.234 56.094 1.00 34.06 555 LEU A O 1
ATOM 829 N N . PHE A 1 116 ? 15.291 24.824 54.256 1.00 30.42 556 PHE A N 1
ATOM 830 C CA . PHE A 1 116 ? 16.376 24.037 53.660 1.00 34.27 556 PHE A CA 1
ATOM 831 C C . PHE A 1 116 ? 17.633 24.881 53.478 1.00 34.99 556 PHE A C 1
ATOM 832 O O . PHE A 1 116 ? 18.744 24.417 53.756 1.00 35.94 556 PHE A O 1
ATOM 840 N N . SER A 1 117 ? 17.482 26.130 53.020 1.00 36.67 557 SER A N 1
ATOM 841 C CA . SER A 1 117 ? 18.664 26.957 52.789 1.00 43.57 557 SER A CA 1
ATOM 842 C C . SER A 1 117 ? 19.326 27.369 54.103 1.00 41.90 557 SER A C 1
ATOM 843 O O . SER A 1 117 ? 20.555 27.428 54.189 1.00 43.00 557 SER A O 1
ATOM 846 N N . GLU A 1 118 ? 18.537 27.642 55.142 1.00 35.04 558 GLU A N 1
ATOM 847 C CA . GLU A 1 118 ? 19.130 27.967 56.438 1.00 36.63 558 GLU A CA 1
ATOM 848 C C . GLU A 1 118 ? 19.887 26.778 57.022 1.00 42.69 558 GLU A C 1
ATOM 849 O O . GLU A 1 118 ? 20.986 26.946 57.569 1.00 45.07 558 GLU A O 1
ATOM 855 N N . VAL A 1 119 ? 19.306 25.574 56.935 1.00 34.20 559 VAL A N 1
ATOM 856 C CA . VAL A 1 119 ? 19.987 24.369 57.409 1.00 36.56 559 VAL A CA 1
ATOM 857 C C . VAL A 1 119 ? 21.308 24.169 56.675 1.00 41.03 559 VAL A C 1
ATOM 858 O O . VAL A 1 119 ? 22.327 23.814 57.283 1.00 39.55 559 VAL A O 1
ATOM 862 N N . GLN A 1 120 ? 21.314 24.386 55.357 1.00 46.76 560 GLN A N 1
ATOM 863 C CA . GLN A 1 120 ? 22.539 24.212 54.581 1.00 50.24 560 GLN A CA 1
ATOM 864 C C . GLN A 1 120 ? 23.644 25.169 55.011 1.00 51.66 560 GLN A C 1
ATOM 865 O O . GLN A 1 120 ? 24.812 24.922 54.700 1.00 55.60 560 GLN A O 1
ATOM 867 N N . GLU A 1 121 ? 23.316 26.250 55.715 1.00 47.87 561 GLU A N 1
ATOM 868 C CA . GLU A 1 121 ? 24.334 27.215 56.116 1.00 57.11 561 GLU A CA 1
ATOM 869 C C . GLU A 1 121 ? 24.923 26.939 57.493 1.00 54.97 561 GLU A C 1
ATOM 870 O O . GLU A 1 121 ? 25.892 27.603 57.874 1.00 53.35 561 GLU A O 1
ATOM 876 N N . LYS A 1 122 ? 24.373 25.987 58.243 1.00 47.89 562 LYS A N 1
ATOM 877 C CA . LYS A 1 122 ? 24.845 25.724 59.596 1.00 50.74 562 LYS A CA 1
ATOM 878 C C . LYS A 1 122 ? 26.211 25.037 59.575 1.00 51.65 562 LYS A C 1
ATOM 879 O O . LYS A 1 122 ? 26.621 24.440 58.575 1.00 54.23 562 LYS A O 1
ATOM 885 N N . ALA A 1 123 ? 26.917 25.126 60.703 1.00 51.21 563 ALA A N 1
ATOM 886 C CA . ALA A 1 123 ? 28.229 24.499 60.818 1.00 53.73 563 ALA A CA 1
ATOM 887 C C . ALA A 1 123 ? 28.104 22.981 60.716 1.00 50.53 563 ALA A C 1
ATOM 888 O O . ALA A 1 123 ? 27.052 22.395 60.991 1.00 49.49 563 ALA A O 1
ATOM 890 N N . SER A 1 124 ? 29.210 22.343 60.324 1.00 51.22 564 SER A N 1
ATOM 891 C CA . SER A 1 124 ? 29.195 20.916 60.013 1.00 52.76 564 SER A CA 1
ATOM 892 C C . SER A 1 124 ? 28.910 20.043 61.228 1.00 49.37 564 SER A C 1
ATOM 893 O O . SER A 1 124 ? 28.525 18.878 61.059 1.00 54.63 564 SER A O 1
ATOM 896 N N . ASP A 1 125 ? 29.101 20.562 62.444 1.00 43.16 565 ASP A N 1
ATOM 897 C CA . ASP A 1 125 ? 28.720 19.808 63.636 1.00 46.52 565 ASP A CA 1
ATOM 898 C C . ASP A 1 125 ? 27.213 19.597 63.739 1.00 36.00 565 ASP A C 1
ATOM 899 O O . ASP A 1 125 ? 26.784 18.659 64.414 1.00 42.35 565 ASP A O 1
ATOM 904 N N . TRP A 1 126 ? 26.404 20.453 63.110 1.00 38.83 566 TRP A N 1
ATOM 905 C CA . TRP A 1 126 ? 24.953 20.355 63.238 1.00 41.00 566 TRP A CA 1
ATOM 906 C C . TRP A 1 126 ? 24.375 19.355 62.245 1.00 40.32 566 TRP A C 1
ATOM 907 O O . TRP A 1 126 ? 24.794 19.283 61.086 1.00 43.02 566 TRP A O 1
ATOM 918 N N . GLU A 1 127 ? 23.408 18.581 62.716 1.00 33.97 567 GLU A N 1
ATOM 919 C CA . GLU A 1 127 ? 22.604 17.714 61.866 1.00 35.16 567 GLU A CA 1
ATOM 920 C C . GLU A 1 127 ? 21.141 18.068 62.082 1.00 33.90 567 GLU A C 1
ATOM 921 O O . GLU A 1 127 ? 20.639 17.949 63.204 1.00 35.45 567 GLU A O 1
ATOM 927 N N . TYR A 1 128 ? 20.466 18.500 61.020 1.00 34.25 568 TYR A N 1
ATOM 928 C CA . TYR A 1 128 ? 19.046 18.828 61.063 1.00 32.02 568 TYR A CA 1
ATOM 929 C C . TYR A 1 128 ? 18.232 17.782 60.322 1.00 33.62 568 TYR A C 1
ATOM 930 O O . TYR A 1 128 ? 18.662 17.263 59.287 1.00 33.16 568 TYR A O 1
ATOM 939 N N . THR A 1 129 ? 17.054 17.481 60.865 1.00 28.35 569 THR A N 1
ATOM 940 C CA . THR A 1 129 ? 16.070 16.622 60.225 1.00 30.85 569 THR A CA 1
ATOM 941 C C . THR A 1 129 ? 14.766 17.401 60.147 1.00 34.83 569 THR A C 1
ATOM 942 O O . THR A 1 129 ? 14.274 17.888 61.170 1.00 33.51 569 THR A O 1
ATOM 946 N N . ILE A 1 130 ? 14.217 17.531 58.943 1.00 28.21 570 ILE A N 1
ATOM 947 C CA . ILE A 1 130 ? 12.951 18.218 58.721 1.00 26.17 570 ILE A CA 1
ATOM 948 C C . ILE A 1 130 ? 11.928 17.188 58.266 1.00 27.73 570 ILE A C 1
ATOM 949 O O . ILE A 1 130 ? 12.176 16.437 57.313 1.00 29.87 570 ILE A O 1
ATOM 954 N N . THR A 1 131 ? 10.796 17.134 58.959 1.00 27.43 571 THR A N 1
ATOM 955 C CA . THR A 1 131 ? 9.708 16.236 58.604 1.00 30.31 571 THR A CA 1
ATOM 956 C C . THR A 1 131 ? 8.412 17.023 58.474 1.00 31.47 571 THR A C 1
ATOM 957 O O . THR A 1 131 ? 8.253 18.109 59.047 1.00 29.13 571 THR A O 1
ATOM 961 N N . VAL A 1 132 ? 7.470 16.450 57.723 1.00 25.47 572 VAL A N 1
ATOM 962 C CA . VAL A 1 132 ? 6.155 17.056 57.551 1.00 24.24 572 VAL A CA 1
ATOM 963 C C . VAL A 1 132 ? 5.094 16.015 57.855 1.00 27.63 572 VAL A C 1
ATOM 964 O O . VAL A 1 132 ? 5.257 14.833 57.529 1.00 26.70 572 VAL A O 1
ATOM 968 N N . SER A 1 133 ? 4.029 16.460 58.522 1.00 25.61 573 SER A N 1
ATOM 969 C CA . SER A 1 133 ? 2.785 15.720 58.680 1.00 23.42 573 SER A CA 1
ATOM 970 C C . SER A 1 133 ? 1.654 16.621 58.210 1.00 27.86 573 SER A C 1
ATOM 971 O O . SER A 1 133 ? 1.791 17.850 58.190 1.00 27.12 573 SER A O 1
ATOM 974 N N . ALA A 1 134 ? 0.534 16.014 57.828 1.00 25.37 574 ALA A N 1
ATOM 975 C CA . ALA A 1 134 ? -0.626 16.804 57.428 1.00 26.55 574 ALA A CA 1
ATOM 976 C C . ALA A 1 134 ? -1.873 16.174 58.024 1.00 28.14 574 ALA A C 1
ATOM 977 O O . ALA A 1 134 ? -2.082 14.965 57.896 1.00 26.83 574 ALA A O 1
ATOM 979 N N . ALA A 1 135 ? -2.687 16.992 58.685 1.00 25.84 575 ALA A N 1
ATOM 980 C CA . ALA A 1 135 ? -3.847 16.507 59.404 1.00 26.59 575 ALA A CA 1
ATOM 981 C C . ALA A 1 135 ? -5.065 17.349 59.049 1.00 27.12 575 ALA A C 1
ATOM 982 O O . ALA A 1 135 ? -4.960 18.539 58.731 1.00 26.20 575 ALA A O 1
ATOM 984 N N . GLU A 1 136 ? -6.220 16.706 59.103 1.00 24.08 576 GLU A N 1
ATOM 985 C CA . GLU A 1 136 ? -7.508 17.324 58.846 1.00 24.42 576 GLU A CA 1
ATOM 986 C C . GLU A 1 136 ? -8.317 17.341 60.137 1.00 27.57 576 GLU A C 1
ATOM 987 O O . GLU A 1 136 ? -8.363 16.342 60.865 1.00 25.10 576 GLU A O 1
ATOM 993 N N . ILE A 1 137 ? -8.962 18.463 60.422 1.00 24.09 577 ILE A N 1
ATOM 994 C CA . ILE A 1 137 ? -9.947 18.530 61.490 1.00 24.12 577 ILE A CA 1
ATOM 995 C C . ILE A 1 137 ? -11.294 18.818 60.842 1.00 30.59 577 ILE A C 1
ATOM 996 O O . ILE A 1 137 ? -11.507 19.896 60.272 1.00 28.87 577 ILE A O 1
ATOM 1001 N N . TYR A 1 138 ? -12.189 17.836 60.904 1.00 24.23 578 TYR A N 1
ATOM 1002 C CA . TYR A 1 138 ? -13.521 17.934 60.322 1.00 25.01 578 TYR A CA 1
ATOM 1003 C C . TYR A 1 138 ? -14.533 17.572 61.397 1.00 33.02 578 TYR A C 1
ATOM 1004 O O . TYR A 1 138 ? -14.502 16.452 61.923 1.00 28.73 578 TYR A O 1
ATOM 1013 N N . ASN A 1 139 ? -15.419 18.518 61.726 1.00 25.52 579 ASN A N 1
ATOM 1014 C CA . ASN A 1 139 ? -16.438 18.312 62.762 1.00 25.17 579 ASN A CA 1
ATOM 1015 C C . ASN A 1 139 ? -15.803 17.759 64.037 1.00 28.14 579 ASN A C 1
ATOM 1016 O O . ASN A 1 139 ? -16.258 16.767 64.614 1.00 25.12 579 ASN A O 1
ATOM 1021 N N . GLU A 1 140 ? -14.706 18.397 64.449 1.00 28.56 580 GLU A N 1
ATOM 1022 C CA . GLU A 1 140 ? -13.960 18.063 65.659 1.00 27.88 580 GLU A CA 1
ATOM 1023 C C . GLU A 1 140 ? -13.354 16.656 65.622 1.00 31.79 580 GLU A C 1
ATOM 1024 O O . GLU A 1 140 ? -12.996 16.106 66.666 1.00 32.45 580 GLU A O 1
ATOM 1030 N N . VAL A 1 141 ? -13.196 16.057 64.442 1.00 22.91 581 VAL A N 1
ATOM 1031 C CA . VAL A 1 141 ? -12.495 14.779 64.302 1.00 24.58 581 VAL A CA 1
ATOM 1032 C C . VAL A 1 141 ? -11.171 15.027 63.594 1.00 24.19 581 VAL A C 1
ATOM 1033 O O . VAL A 1 141 ? -11.111 15.777 62.611 1.00 25.26 581 VAL A O 1
ATOM 1037 N N . LEU A 1 142 ? -10.116 14.374 64.084 1.00 25.79 582 LEU A N 1
ATOM 1038 C CA . LEU A 1 142 ? -8.752 14.539 63.595 1.00 23.86 582 LEU A CA 1
ATOM 1039 C C . LEU A 1 142 ? -8.358 13.288 62.819 1.00 23.11 582 LEU A C 1
ATOM 1040 O O . LEU A 1 142 ? -8.429 12.176 63.358 1.00 23.63 582 LEU A O 1
ATOM 1045 N N . ARG A 1 143 ? -7.933 13.465 61.566 1.00 23.74 583 ARG A N 1
ATOM 1046 C CA . ARG A 1 143 ? -7.451 12.341 60.766 1.00 23.84 583 ARG A CA 1
ATOM 1047 C C . ARG A 1 143 ? -6.204 12.747 59.986 1.00 25.84 583 ARG A C 1
ATOM 1048 O O . ARG A 1 143 ? -5.960 13.929 59.715 1.00 24.42 583 ARG A O 1
ATOM 1056 N N . ASP A 1 144 ? -5.435 11.732 59.596 1.00 23.26 584 ASP A N 1
ATOM 1057 C CA . ASP A 1 144 ? -4.146 11.914 58.930 1.00 23.45 584 ASP A CA 1
ATOM 1058 C C . ASP A 1 144 ? -4.391 12.063 57.431 1.00 24.65 584 ASP A C 1
ATOM 1059 O O . ASP A 1 144 ? -4.828 11.112 56.774 1.00 23.99 584 ASP A O 1
ATOM 1064 N N . LEU A 1 145 ? -4.120 13.261 56.887 1.00 24.61 585 LEU A N 1
ATOM 1065 C CA . LEU A 1 145 ? -4.285 13.484 55.452 1.00 24.63 585 LEU A CA 1
ATOM 1066 C C . LEU A 1 145 ? -3.318 12.649 54.623 1.00 27.85 585 LEU A C 1
ATOM 1067 O O . LEU A 1 145 ? -3.572 12.410 53.435 1.00 28.39 585 LEU A O 1
ATOM 1072 N N . LEU A 1 146 ? -2.215 12.210 55.214 1.00 24.36 586 LEU A N 1
ATOM 1073 C CA . LEU A 1 146 ? -1.238 11.385 54.526 1.00 25.30 586 LEU A CA 1
ATOM 1074 C C . LEU A 1 146 ? -1.313 9.925 54.955 1.00 28.87 586 LEU A C 1
ATOM 1075 O O . LEU A 1 146 ? -0.429 9.146 54.602 1.00 27.95 586 LEU A O 1
ATOM 1080 N N . GLY A 1 147 ? -2.345 9.537 55.701 1.00 26.49 587 GLY A N 1
ATOM 1081 C CA . GLY A 1 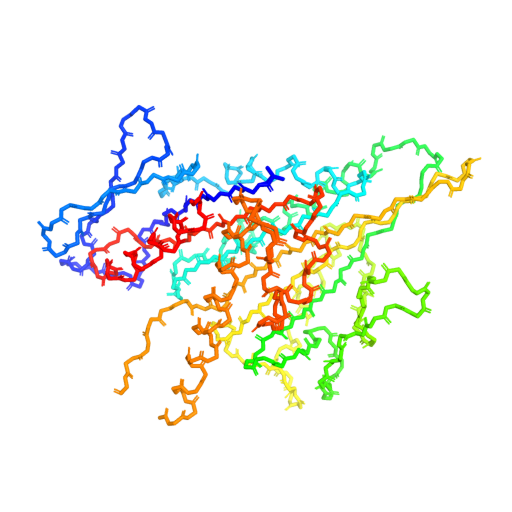147 ? -2.430 8.184 56.214 1.00 27.54 587 GLY A CA 1
ATOM 1082 C C . GLY A 1 147 ? -3.057 7.193 55.235 1.00 29.43 587 GLY A C 1
ATOM 1083 O O . GLY A 1 147 ? -3.704 7.564 54.262 1.00 29.21 587 GLY A O 1
ATOM 1084 N N . LYS A 1 148 ? -2.848 5.912 55.527 1.00 29.61 588 LYS A N 1
ATOM 1085 C CA . LYS A 1 148 ? -3.364 4.833 54.696 1.00 30.75 588 LYS A CA 1
ATOM 1086 C C . LYS A 1 148 ? -4.867 4.663 54.909 1.00 29.32 588 LYS A C 1
ATOM 1087 O O . LYS A 1 148 ? -5.339 4.618 56.048 1.00 31.73 588 LYS A O 1
ATOM 1092 N N . GLU A 1 149 ? -5.619 4.583 53.811 1.00 31.25 589 GLU A N 1
ATOM 1093 C CA . GLU A 1 149 ? -7.056 4.341 53.901 1.00 35.10 589 GLU A CA 1
ATOM 1094 C C . GLU A 1 149 ? -7.319 2.958 54.501 1.00 34.15 589 GLU A C 1
ATOM 1095 O O . GLU A 1 149 ? -6.569 2.012 54.229 1.00 29.33 589 GLU A O 1
ATOM 1101 N N . PRO A 1 150 ? -8.365 2.798 55.334 1.00 34.44 590 PRO A N 1
ATOM 1102 C CA . PRO A 1 150 ? -9.263 3.844 55.856 1.00 32.15 590 PRO A CA 1
ATOM 1103 C C . PRO A 1 150 ? -8.684 4.534 57.101 1.00 34.50 590 PRO A C 1
ATOM 1104 O O . PRO A 1 150 ? -8.322 3.852 58.068 1.00 30.27 590 PRO A O 1
ATOM 1108 N N . GLN A 1 151 ? -8.599 5.866 57.074 1.00 26.92 591 GLN A N 1
ATOM 1109 C CA . GLN A 1 151 ? -7.902 6.597 58.127 1.00 30.05 591 GLN A CA 1
ATOM 1110 C C . GLN A 1 151 ? -8.712 6.581 59.416 1.00 32.40 591 GLN A C 1
ATOM 1111 O O . GLN A 1 151 ? -9.887 6.959 59.427 1.00 32.79 591 GLN A O 1
ATOM 1117 N N . GLU A 1 152 ? -8.082 6.150 60.508 1.00 27.46 592 GLU A N 1
ATOM 1118 C CA A GLU A 1 152 ? -8.749 6.082 61.799 0.60 30.54 592 GLU A CA 1
ATOM 1119 C CA B GLU A 1 152 ? -8.767 6.085 61.788 0.40 30.76 592 GLU A CA 1
ATOM 1120 C C . GLU A 1 152 ? -8.870 7.471 62.421 1.00 31.81 592 GLU A C 1
ATOM 1121 O O . GLU A 1 152 ? -8.173 8.414 62.042 1.00 29.77 592 GLU A O 1
ATOM 1129 N N . LYS A 1 153 ? -9.771 7.593 63.396 1.00 26.96 593 LYS A N 1
ATOM 1130 C CA . LYS A 1 153 ? -9.808 8.818 64.188 1.00 29.05 593 LYS A CA 1
ATOM 1131 C C . LYS A 1 153 ? -8.579 8.856 65.091 1.00 31.37 593 LYS A C 1
ATOM 1132 O O . LYS A 1 153 ? -8.277 7.878 65.778 1.00 32.35 593 LYS A O 1
ATOM 1138 N N . LEU A 1 154 ? -7.869 9.975 65.098 1.00 23.98 594 LEU A N 1
ATOM 1139 C CA . LEU A 1 154 ? -6.645 10.083 65.877 1.00 28.29 594 LEU A CA 1
ATOM 1140 C C . LEU A 1 154 ? -6.924 10.707 67.243 1.00 29.82 594 LEU A C 1
ATOM 1141 O O . LEU A 1 154 ? -7.802 11.555 67.390 1.00 30.07 594 LEU A O 1
ATOM 1146 N N . GLU A 1 155 ? -6.162 10.275 68.244 1.00 27.07 595 GLU A N 1
ATOM 1147 C CA . GLU A 1 155 ? -6.228 10.808 69.599 1.00 29.62 595 GLU A CA 1
ATOM 1148 C C . GLU A 1 155 ? -5.103 11.811 69.820 1.00 31.19 595 GLU A C 1
ATOM 1149 O O . GLU A 1 155 ? -4.029 11.696 69.231 1.00 32.92 595 GLU A O 1
ATOM 1155 N N . ILE A 1 156 ? -5.345 12.777 70.698 1.00 27.21 596 ILE A N 1
ATOM 1156 C CA . ILE A 1 156 ? -4.314 13.708 71.155 1.00 27.10 596 ILE A CA 1
ATOM 1157 C C . ILE A 1 156 ? -3.994 13.339 72.590 1.00 36.19 596 ILE A C 1
ATOM 1158 O O . ILE A 1 156 ? -4.850 13.478 73.472 1.00 35.78 596 ILE A O 1
ATOM 1163 N N . ARG A 1 157 ? -2.767 12.881 72.839 1.00 28.43 597 ARG A N 1
ATOM 1164 C CA . ARG A 1 157 ? -2.423 12.324 74.136 1.00 27.93 597 ARG A CA 1
ATOM 1165 C C . ARG A 1 157 ? -1.331 13.137 74.818 1.00 32.30 597 ARG A C 1
ATOM 1166 O O . ARG A 1 157 ? -0.544 13.838 74.173 1.00 30.89 597 ARG A O 1
ATOM 1181 N N . LEU A 1 158 ? -1.311 13.052 76.145 1.00 31.10 598 LEU A N 1
ATOM 1182 C CA . LEU A 1 158 ? -0.254 13.677 76.931 1.00 33.80 598 LEU A CA 1
ATOM 1183 C C . LEU A 1 158 ? 1.006 12.826 76.887 1.00 30.67 598 LEU A C 1
ATOM 1184 O O . LEU A 1 158 ? 0.950 11.609 77.049 1.00 32.97 598 LEU A O 1
ATOM 1189 N N . CYS A 1 159 ? 2.147 13.474 76.700 1.00 28.28 599 CYS A N 1
ATOM 1190 C CA . CYS A 1 159 ? 3.402 12.735 76.747 1.00 29.77 599 CYS A CA 1
ATOM 1191 C C . CYS A 1 159 ? 3.564 12.071 78.115 1.00 33.35 599 CYS A C 1
ATOM 1192 O O . CYS A 1 159 ? 3.270 12.686 79.145 1.00 36.63 599 CYS A O 1
ATOM 1195 N N . PRO A 1 160 ? 4.007 10.813 78.165 1.00 36.44 600 PRO A N 1
ATOM 1196 C CA . PRO A 1 160 ? 4.059 10.097 79.444 1.00 34.49 600 PRO A CA 1
ATOM 1197 C C . PRO A 1 160 ? 5.231 10.488 80.336 1.00 36.14 600 PRO A C 1
ATOM 1198 O O . PRO A 1 160 ? 5.367 9.920 81.424 1.00 44.71 600 PRO A O 1
ATOM 1202 N N . ASP A 1 161 ? 6.083 11.423 79.919 1.00 38.86 601 ASP A N 1
ATOM 1203 C CA . ASP A 1 161 ? 7.174 11.898 80.765 1.00 45.29 601 ASP A CA 1
ATOM 1204 C C . ASP A 1 161 ? 6.742 12.981 81.751 1.00 47.57 601 ASP A C 1
ATOM 1205 O O . ASP A 1 161 ? 7.579 13.466 82.522 1.00 45.69 601 ASP A O 1
ATOM 1210 N N . GLY A 1 162 ? 5.471 13.376 81.746 1.00 41.45 602 GLY A N 1
ATOM 1211 C CA . GLY A 1 162 ? 5.001 14.415 82.640 1.00 39.61 602 GLY A CA 1
ATOM 1212 C C . GLY A 1 162 ? 5.311 15.830 82.206 1.00 43.67 602 GLY A C 1
ATOM 1213 O O . GLY A 1 162 ? 5.080 16.763 82.984 1.00 45.35 602 GLY A O 1
ATOM 1214 N N . SER A 1 163 ? 5.820 16.025 80.987 1.00 38.58 603 SER A N 1
ATOM 1215 C CA . SER A 1 163 ? 6.126 17.368 80.509 1.00 46.19 603 SER A CA 1
ATOM 1216 C C . SER A 1 163 ? 4.874 18.192 80.226 1.00 50.86 603 SER A C 1
ATOM 1217 O O . SER A 1 163 ? 4.972 19.415 80.091 1.00 56.22 603 SER A O 1
ATOM 1220 N N . GLY A 1 164 ? 3.707 17.558 80.128 1.00 45.02 604 GLY A N 1
ATOM 1221 C CA . GLY A 1 164 ? 2.512 18.246 79.697 1.00 49.37 604 GLY A CA 1
ATOM 1222 C C . GLY A 1 164 ? 2.430 18.511 78.210 1.00 46.15 604 GLY A C 1
ATOM 1223 O O . GLY A 1 164 ? 1.444 19.107 77.756 1.00 43.43 604 GLY A O 1
ATOM 1224 N N . GLN A 1 165 ? 3.425 18.093 77.435 1.00 36.36 605 GLN A N 1
ATOM 1225 C CA . GLN A 1 165 ? 3.361 18.265 75.993 1.00 36.88 605 GLN A CA 1
ATOM 1226 C C . GLN A 1 165 ? 2.445 17.213 75.383 1.00 35.95 605 GLN A C 1
ATOM 1227 O O . GLN A 1 165 ? 2.228 16.140 75.951 1.00 34.59 605 GLN A O 1
ATOM 1233 N N . LEU A 1 166 ? 1.917 17.526 74.204 1.00 29.17 606 LEU A N 1
ATOM 1234 C CA . LEU A 1 166 ? 0.944 16.675 73.531 1.00 33.47 606 LEU A CA 1
ATOM 1235 C C . LEU A 1 166 ? 1.578 15.990 72.329 1.00 33.40 606 LEU A C 1
ATOM 1236 O O . LEU A 1 166 ? 2.501 16.525 71.713 1.00 31.83 606 LEU A O 1
ATOM 1241 N N . TYR A 1 167 ? 1.081 14.796 71.999 1.00 26.55 607 TYR A N 1
ATOM 1242 C CA . TYR A 1 167 ? 1.492 14.121 70.776 1.00 28.48 607 TYR A CA 1
ATOM 1243 C C . TYR A 1 167 ? 0.294 13.379 70.211 1.00 30.39 607 TYR A C 1
ATOM 1244 O O . TYR A 1 167 ? -0.709 13.169 70.898 1.00 29.90 607 TYR A O 1
ATOM 1253 N N . VAL A 1 168 ? 0.408 12.988 68.949 1.00 27.96 608 VAL A N 1
ATOM 1254 C CA . VAL A 1 168 ? -0.657 12.307 68.228 1.00 27.74 608 VAL A CA 1
ATOM 1255 C C . VAL A 1 168 ? -0.140 10.942 67.789 1.00 33.76 608 VAL A C 1
ATOM 1256 O O . VAL A 1 168 ? 0.545 10.823 66.773 1.00 30.51 608 VAL A O 1
ATOM 1260 N N . PRO A 1 169 ? -0.462 9.882 68.531 1.00 30.36 609 PRO A N 1
ATOM 1261 C CA . PRO A 1 169 ? -0.023 8.538 68.132 1.00 36.95 609 PRO A CA 1
ATOM 1262 C C . PRO A 1 169 ? -0.515 8.194 66.733 1.00 37.00 609 PRO A C 1
ATOM 1263 O O . PRO A 1 169 ? -1.686 8.393 66.403 1.00 36.47 609 PRO A O 1
ATOM 1267 N N . GLY A 1 170 ? 0.392 7.683 65.904 1.00 32.27 610 GLY A N 1
ATOM 1268 C CA . GLY A 1 170 ? -0.001 7.166 64.609 1.00 39.32 610 GLY A CA 1
ATOM 1269 C C . GLY A 1 170 ? -0.093 8.188 63.494 1.00 38.78 610 GLY A C 1
ATOM 1270 O O . GLY A 1 170 ? -0.422 7.814 62.363 1.00 40.59 610 GLY A O 1
ATOM 1271 N N . LEU A 1 171 ? 0.159 9.464 63.775 1.00 31.38 611 LEU A N 1
ATOM 1272 C CA . LEU A 1 171 ? 0.267 10.461 62.716 1.00 29.59 611 LEU A CA 1
ATOM 1273 C C . LEU A 1 171 ? 1.559 10.242 61.930 1.00 31.98 611 LEU A C 1
ATOM 1274 O O . LEU A 1 171 ? 2.643 10.210 62.514 1.00 34.78 611 LEU A O 1
ATOM 1279 N N . THR A 1 172 ? 1.460 10.106 60.608 1.00 25.87 612 THR A N 1
ATOM 1280 C CA . THR A 1 172 ? 2.649 9.796 59.818 1.00 29.38 612 THR A CA 1
ATOM 1281 C C . THR A 1 172 ? 3.522 11.035 59.621 1.00 33.03 612 THR A C 1
ATOM 1282 O O . THR A 1 172 ? 3.026 12.157 59.493 1.00 29.94 612 THR A O 1
ATOM 1286 N N . GLU A 1 173 ? 4.837 10.818 59.584 1.00 28.61 613 GLU A N 1
ATOM 1287 C CA . GLU A 1 173 ? 5.823 11.878 59.380 1.00 27.87 613 GLU A CA 1
ATOM 1288 C C . GLU A 1 173 ? 6.698 11.529 58.185 1.00 32.26 613 GLU A C 1
ATOM 1289 O O . GLU A 1 173 ? 7.243 10.425 58.125 1.00 30.98 613 GLU A O 1
ATOM 1295 N N . PHE A 1 174 ? 6.857 12.471 57.259 1.00 26.17 614 PHE A N 1
ATOM 1296 C CA . PHE A 1 174 ? 7.658 12.282 56.057 1.00 27.43 614 PHE A CA 1
ATOM 1297 C C . PHE A 1 174 ? 8.909 13.146 56.131 1.00 28.56 614 PHE A C 1
ATOM 1298 O O . PHE A 1 174 ? 8.817 14.367 56.300 1.00 28.93 614 PHE A O 1
ATOM 1306 N N . GLN A 1 175 ? 10.066 12.527 55.963 1.00 28.15 615 GLN A N 1
ATOM 1307 C CA . GLN A 1 175 ? 11.319 13.268 55.957 1.00 31.17 615 GLN A CA 1
ATOM 1308 C C . GLN A 1 175 ? 11.487 13.975 54.614 1.00 33.82 615 GLN A C 1
ATOM 1309 O O . GLN A 1 175 ? 11.325 13.356 53.560 1.00 38.11 615 GLN A O 1
ATOM 1315 N N . VAL A 1 176 ? 11.798 15.274 54.638 1.00 30.72 616 VAL A N 1
ATOM 1316 C CA . VAL A 1 176 ? 11.947 16.054 53.412 1.00 31.26 616 VAL A CA 1
ATOM 1317 C C . VAL A 1 176 ? 13.255 16.831 53.465 1.00 32.36 616 VAL A C 1
ATOM 1318 O O . VAL A 1 176 ? 13.675 17.294 54.532 1.00 35.47 616 VAL A O 1
ATOM 1322 N N . GLN A 1 177 ? 13.903 16.972 52.306 1.00 34.15 617 GLN A N 1
ATOM 1323 C CA . GLN A 1 177 ? 15.169 17.690 52.214 1.00 33.02 617 GLN A CA 1
ATOM 1324 C C . GLN A 1 177 ? 15.223 18.720 51.098 1.00 34.99 617 GLN A C 1
ATOM 1325 O O . GLN A 1 177 ? 16.245 19.403 50.966 1.00 37.79 617 GLN A O 1
ATOM 1331 N N . SER A 1 178 ? 14.181 18.838 50.282 1.00 38.52 618 SER A N 1
ATOM 1332 C CA . SER A 1 178 ? 14.212 19.729 49.132 1.00 42.83 618 SER A CA 1
ATOM 1333 C C . SER A 1 178 ? 12.783 20.094 48.764 1.00 42.75 618 SER A C 1
ATOM 1334 O O . SER A 1 178 ? 11.826 19.432 49.179 1.00 36.11 618 SER A O 1
ATOM 1337 N N . VAL A 1 179 ? 12.655 21.152 47.956 1.00 40.92 619 VAL A N 1
ATOM 1338 C CA . VAL A 1 179 ? 11.340 21.542 47.461 1.00 40.72 619 VAL A CA 1
ATOM 1339 C C . VAL A 1 179 ? 10.739 20.436 46.606 1.00 41.00 619 VAL A C 1
ATOM 1340 O O . VAL A 1 179 ? 9.519 20.221 46.618 1.00 43.46 619 VAL A O 1
ATOM 1344 N N . ASP A 1 180 ? 11.574 19.704 45.865 1.00 42.99 620 ASP A N 1
ATOM 1345 C CA . ASP A 1 180 ? 11.060 18.564 45.111 1.00 45.25 620 ASP A CA 1
ATOM 1346 C C . ASP A 1 180 ? 10.444 17.519 46.039 1.00 41.03 620 ASP A C 1
ATOM 1347 O O . ASP A 1 180 ? 9.402 16.938 45.717 1.00 40.73 620 ASP A O 1
ATOM 1352 N N . ASP A 1 181 ? 11.064 17.271 47.199 1.00 40.38 621 ASP A N 1
ATOM 1353 C CA . ASP A 1 181 ? 10.483 16.332 48.161 1.00 39.24 621 ASP A CA 1
ATOM 1354 C C . ASP A 1 181 ? 9.113 16.806 48.636 1.00 39.46 621 ASP A C 1
ATOM 1355 O O . ASP A 1 181 ? 8.164 16.019 48.710 1.00 38.69 621 ASP A O 1
ATOM 1360 N N . ILE A 1 182 ? 8.993 18.092 48.983 1.00 40.13 622 ILE A N 1
ATOM 1361 C CA . ILE A 1 182 ? 7.711 18.551 49.507 1.00 42.32 622 ILE A CA 1
ATOM 1362 C C . ILE A 1 182 ? 6.655 18.524 48.414 1.00 41.99 622 ILE A C 1
ATOM 1363 O O . ILE A 1 182 ? 5.489 18.222 48.685 1.00 43.24 622 ILE A O 1
ATOM 1367 N N . ASN A 1 183 ? 7.038 18.804 47.164 1.00 40.98 623 ASN A N 1
ATOM 1368 C CA . ASN A 1 183 ? 6.078 18.694 46.070 1.00 40.02 623 ASN A CA 1
ATOM 1369 C C . ASN A 1 183 ? 5.569 17.263 45.935 1.00 41.20 623 ASN A C 1
ATOM 1370 O O . ASN A 1 183 ? 4.373 17.042 45.710 1.00 42.69 623 ASN A O 1
ATOM 1375 N N . LYS A 1 184 ? 6.461 16.276 46.087 1.00 38.99 624 LYS A N 1
ATOM 1376 C CA . LYS A 1 184 ? 6.028 14.882 46.047 1.00 38.69 624 LYS A CA 1
ATOM 1377 C C . LYS A 1 184 ? 5.065 14.568 47.186 1.00 38.59 624 LYS A C 1
ATOM 1378 O O . LYS A 1 184 ? 4.088 13.833 46.997 1.00 37.31 624 LYS A O 1
ATOM 1383 N N . VAL A 1 185 ? 5.325 15.110 48.379 1.00 37.20 625 VAL A N 1
ATOM 1384 C CA . VAL A 1 185 ? 4.421 14.889 49.505 1.00 37.57 625 VAL A CA 1
ATOM 1385 C C . VAL A 1 185 ? 3.061 15.520 49.226 1.00 40.78 625 VAL A C 1
ATOM 1386 O O . VAL A 1 185 ? 2.017 14.894 49.440 1.00 38.18 625 VAL A O 1
ATOM 1390 N N . PHE A 1 186 ? 3.052 16.764 48.735 1.00 40.85 626 PHE A N 1
ATOM 1391 C CA . PHE A 1 186 ? 1.788 17.439 48.443 1.00 39.81 626 PHE A CA 1
ATOM 1392 C C . PHE A 1 186 ? 0.995 16.711 47.364 1.00 39.92 626 PHE A C 1
ATOM 1393 O O . PHE A 1 186 ? -0.235 16.606 47.454 1.00 41.46 626 PHE A O 1
ATOM 1401 N N . GLU A 1 187 ? 1.672 16.232 46.316 1.00 40.05 627 GLU A N 1
ATOM 1402 C CA . GLU A 1 187 ? 0.975 15.476 45.278 1.00 42.34 627 GLU A CA 1
ATOM 1403 C C . GLU A 1 187 ? 0.352 14.212 45.852 1.00 43.33 627 GLU A C 1
ATOM 1404 O O . GLU A 1 187 ? -0.796 13.875 45.533 1.00 42.26 627 GLU A O 1
ATOM 1410 N N . PHE A 1 188 ? 1.094 13.501 46.707 1.00 39.52 628 PHE A N 1
ATOM 1411 C CA . PHE A 1 188 ? 0.534 12.325 47.365 1.00 39.60 628 PHE A CA 1
ATOM 1412 C C . PHE A 1 188 ? -0.674 12.695 48.216 1.00 37.86 628 PHE A C 1
ATOM 1413 O O . PHE A 1 188 ? -1.677 11.972 48.230 1.00 38.75 628 PHE A O 1
ATOM 1421 N N . GLY A 1 189 ? -0.594 13.817 48.935 1.00 38.28 629 GLY A N 1
ATOM 1422 C CA . GLY A 1 189 ? -1.730 14.251 49.730 1.00 38.34 629 GLY A CA 1
ATOM 1423 C C . GLY A 1 189 ? -2.961 14.517 48.884 1.00 42.50 629 GLY A C 1
ATOM 1424 O O . GLY A 1 189 ? -4.067 14.088 49.228 1.00 37.49 629 GLY A O 1
ATOM 1425 N N . HIS A 1 190 ? -2.784 15.207 47.755 1.00 39.82 630 HIS A N 1
ATOM 1426 C CA A HIS A 1 190 ? -3.914 15.489 46.872 0.60 47.61 630 HIS A CA 1
ATOM 1427 C CA B HIS A 1 190 ? -3.917 15.491 46.881 0.40 47.31 630 HIS A CA 1
ATOM 1428 C C . HIS A 1 190 ? -4.577 14.201 46.404 1.00 46.56 630 HIS A C 1
ATOM 1429 O O . HIS A 1 190 ? -5.799 14.046 46.496 1.00 46.54 630 HIS A O 1
ATOM 1442 N N . THR A 1 191 ? -3.779 13.258 45.902 1.00 44.01 631 THR A N 1
ATOM 1443 C CA . THR A 1 191 ? -4.327 11.979 45.462 1.00 48.43 631 THR A CA 1
ATOM 1444 C C . THR A 1 191 ? -4.977 11.224 46.617 1.00 47.55 631 THR A C 1
ATOM 1445 O O . THR A 1 191 ? -6.028 10.593 46.449 1.00 43.59 631 THR A O 1
ATOM 1449 N N . ASN A 1 192 ? -4.373 11.288 47.801 1.00 38.56 632 ASN A N 1
ATOM 1450 C CA . ASN A 1 192 ? -4.852 10.504 48.932 1.00 35.04 632 ASN A CA 1
ATOM 1451 C C . ASN A 1 192 ? -6.216 10.967 49.428 1.00 33.90 632 ASN A C 1
ATOM 1452 O O . ASN A 1 192 ? -6.897 10.209 50.130 1.00 34.67 632 ASN A O 1
ATOM 1457 N N . ARG A 1 193 ? -6.635 12.187 49.077 1.00 34.84 633 ARG A N 1
ATOM 1458 C CA . ARG A 1 193 ? -7.874 12.733 49.619 1.00 38.22 633 ARG A CA 1
ATOM 1459 C C . ARG A 1 193 ? -9.114 12.049 49.056 1.00 38.50 633 ARG A C 1
ATOM 1460 O O . ARG A 1 193 ? -10.170 12.098 49.692 1.00 46.26 633 ARG A O 1
ATOM 1465 N N . THR A 1 194 ? -9.027 11.433 47.876 1.00 37.60 634 THR A N 1
ATOM 1466 C CA . THR A 1 194 ? -10.216 10.887 47.230 1.00 45.06 634 THR A CA 1
ATOM 1467 C C . THR A 1 194 ? -10.040 9.428 46.810 1.00 45.13 634 THR A C 1
ATOM 1468 O O . THR A 1 194 ? -10.593 9.008 45.791 1.00 49.40 634 THR A O 1
ATOM 1472 N N . THR A 1 195 ? -9.286 8.635 47.573 1.00 42.24 635 THR A N 1
ATOM 1473 C CA . THR A 1 195 ? -9.215 7.212 47.268 1.00 40.74 635 THR A CA 1
ATOM 1474 C C . THR A 1 195 ? -10.558 6.541 47.557 1.00 39.62 635 THR A C 1
ATOM 1475 O O . THR A 1 195 ? -11.442 7.103 48.209 1.00 39.57 635 THR A O 1
ATOM 1479 N N . GLU A 1 196 ? -10.688 5.303 47.080 1.00 42.05 636 GLU A N 1
ATOM 1480 C CA . GLU A 1 196 ? -11.975 4.616 47.134 1.00 44.91 636 GLU A CA 1
ATOM 1481 C C . GLU A 1 196 ? -12.479 4.458 48.565 1.00 42.37 636 GLU A C 1
ATOM 1482 O O . GLU A 1 196 ? -13.670 4.644 48.829 1.00 43.84 636 GLU A O 1
ATOM 1488 N N . PHE A 1 197 ? -11.597 4.119 49.505 1.00 35.21 637 PHE A N 1
ATOM 1489 C CA . PHE A 1 197 ? -12.010 3.824 50.873 1.00 31.51 637 PHE A CA 1
ATOM 1490 C C . PHE A 1 197 ? -11.630 4.923 51.870 1.00 31.98 637 PHE A C 1
ATOM 1491 O O . PHE A 1 197 ? -11.530 4.650 53.072 1.00 28.96 637 PHE A O 1
ATOM 1499 N N . THR A 1 198 ? -11.432 6.154 51.408 1.00 30.84 638 THR A N 1
ATOM 1500 C CA . THR A 1 198 ? -10.930 7.206 52.287 1.00 28.80 638 THR A CA 1
ATOM 1501 C C . THR A 1 198 ? -11.964 7.588 53.344 1.00 35.96 638 THR A C 1
ATOM 1502 O O . THR A 1 198 ? -13.175 7.503 53.122 1.00 31.51 638 THR A O 1
ATOM 1506 N N . ASN A 1 199 ? -11.474 8.004 54.513 1.00 27.78 639 ASN A N 1
ATOM 1507 C CA . ASN A 1 199 ? -12.309 8.668 55.510 1.00 29.60 639 ASN A CA 1
ATOM 1508 C C . ASN A 1 199 ? -12.082 10.171 55.553 1.00 30.63 639 ASN A C 1
ATOM 1509 O O . ASN A 1 199 ? -12.645 10.849 56.424 1.00 30.03 639 ASN A O 1
ATOM 1514 N N . LEU A 1 200 ? -11.262 10.702 54.649 1.00 27.30 640 LEU A N 1
ATOM 1515 C CA . LEU A 1 200 ? -10.988 12.130 54.593 1.00 27.08 640 LEU A CA 1
ATOM 1516 C C . LEU A 1 200 ? -12.122 12.867 53.893 1.00 32.34 640 LEU A C 1
ATOM 1517 O O . LEU A 1 200 ? -12.838 12.303 53.058 1.00 31.83 640 LEU A O 1
ATOM 1522 N N . ASN A 1 201 ? -12.279 14.146 54.225 1.00 31.95 641 ASN A N 1
ATOM 1523 C CA . ASN A 1 201 ? -13.412 14.900 53.700 1.00 37.49 641 ASN A CA 1
ATOM 1524 C C . ASN A 1 201 ? -13.099 15.410 52.299 1.00 35.51 641 ASN A C 1
ATOM 1525 O O . ASN A 1 201 ? -12.070 16.048 52.079 1.00 38.86 641 ASN A O 1
ATOM 1530 N N . GLU A 1 202 ? -14.000 15.135 51.355 1.00 38.65 642 GLU A N 1
ATOM 1531 C CA . GLU A 1 202 ? -13.756 15.513 49.966 1.00 46.23 642 GLU A CA 1
ATOM 1532 C C . GLU A 1 202 ? -13.746 17.031 49.786 1.00 41.08 642 GLU A C 1
ATOM 1533 O O . GLU A 1 202 ? -12.968 17.558 48.983 1.00 48.82 642 GLU A O 1
ATOM 1536 N N . HIS A 1 203 ? -14.578 17.750 50.537 1.00 34.10 643 HIS A N 1
ATOM 1537 C CA . HIS A 1 203 ? -14.690 19.210 50.402 1.00 38.79 643 HIS A CA 1
ATOM 1538 C C . HIS A 1 203 ? -13.698 19.888 51.339 1.00 36.76 643 HIS A C 1
ATOM 1539 O O . HIS A 1 203 ? -13.960 20.050 52.537 1.00 33.82 643 HIS A O 1
ATOM 1546 N N . SER A 1 204 ? -12.560 20.315 50.785 1.00 33.88 644 SER A N 1
ATOM 1547 C CA . SER A 1 204 ? -11.543 20.965 51.603 1.00 32.68 644 SER A CA 1
ATOM 1548 C C . SER A 1 204 ? -12.045 22.259 52.241 1.00 32.58 644 SER A C 1
ATOM 1549 O O . SER A 1 204 ? -11.522 22.660 53.286 1.00 31.26 644 SER A O 1
ATOM 1552 N N . SER A 1 205 ? -13.065 22.906 51.660 1.00 29.53 645 SER A N 1
ATOM 1553 C CA . SER A 1 205 ? -13.582 24.154 52.219 1.00 33.31 645 SER A CA 1
ATOM 1554 C C . SER A 1 205 ? -14.279 23.972 53.564 1.00 32.31 645 SER A C 1
ATOM 1555 O O . SER A 1 205 ? -14.525 24.972 54.246 1.00 33.08 645 SER A O 1
ATOM 1558 N N . ARG A 1 206 ? -14.608 22.742 53.965 1.00 29.24 646 ARG A N 1
ATOM 1559 C CA . ARG A 1 206 ? -15.381 22.506 55.184 1.00 33.29 646 ARG A CA 1
ATOM 1560 C C . ARG A 1 206 ? -14.556 21.876 56.304 1.00 32.74 646 ARG A C 1
ATOM 1561 O O . ARG A 1 206 ? -15.127 21.415 57.298 1.00 30.38 646 ARG A O 1
ATOM 1570 N N . SER A 1 207 ? -13.234 21.836 56.172 1.00 28.39 647 SER A N 1
ATOM 1571 C CA . SER A 1 207 ? -12.369 21.261 57.193 1.00 25.64 647 SER A CA 1
ATOM 1572 C C . SER A 1 207 ? -11.145 22.154 57.376 1.00 25.30 647 SER A C 1
ATOM 1573 O O . SER A 1 207 ? -10.750 22.879 56.462 1.00 27.60 647 SER A O 1
ATOM 1576 N N . HIS A 1 208 ? -10.544 22.099 58.564 1.00 25.57 648 HIS A N 1
ATOM 1577 C CA . HIS A 1 208 ? -9.236 22.718 58.755 1.00 24.92 648 HIS A CA 1
ATOM 1578 C C . HIS A 1 208 ? -8.164 21.746 58.278 1.00 27.31 648 HIS A C 1
ATOM 1579 O O . HIS A 1 208 ? -8.196 20.560 58.630 1.00 28.61 648 HIS A O 1
ATOM 1586 N N . ALA A 1 209 ? -7.225 22.234 57.473 1.00 26.28 649 ALA A N 1
ATOM 1587 C CA . ALA A 1 209 ? -6.083 21.432 57.039 1.00 29.86 649 ALA A CA 1
ATOM 1588 C C . ALA A 1 209 ? -4.809 21.995 57.660 1.00 29.94 649 ALA A C 1
ATOM 1589 O O . ALA A 1 209 ? -4.533 23.189 57.534 1.00 28.49 649 ALA A O 1
ATOM 1591 N N . LEU A 1 210 ? -4.048 21.144 58.347 1.00 26.89 650 LEU A N 1
ATOM 1592 C CA . LEU A 1 210 ? -2.836 21.559 59.050 1.00 26.94 650 LEU A CA 1
ATOM 1593 C C . LEU A 1 210 ? -1.627 20.885 58.424 1.00 29.26 650 LEU A C 1
ATOM 1594 O O . LEU A 1 210 ? -1.580 19.652 58.337 1.00 29.41 650 LEU A O 1
ATOM 1599 N N . LEU A 1 211 ? -0.644 21.678 58.024 1.00 25.09 651 LEU A N 1
ATOM 1600 C CA . LEU A 1 211 ? 0.668 21.157 57.654 1.00 26.47 651 LEU A CA 1
ATOM 1601 C C . LEU A 1 211 ? 1.616 21.413 58.819 1.00 29.33 651 LEU A C 1
ATOM 1602 O O . LEU A 1 211 ? 1.867 22.569 59.178 1.00 29.37 651 LEU A O 1
ATOM 1607 N N . ILE A 1 212 ? 2.123 20.342 59.423 1.00 24.83 652 ILE A N 1
ATOM 1608 C CA . ILE A 1 212 ? 2.959 20.438 60.610 1.00 27.63 652 ILE A CA 1
ATOM 1609 C C . ILE A 1 212 ? 4.390 20.090 60.205 1.00 30.60 652 ILE A C 1
ATOM 1610 O O . ILE A 1 212 ? 4.691 18.941 59.861 1.00 28.15 652 ILE A O 1
ATOM 1615 N N . VAL A 1 213 ? 5.270 21.088 60.235 1.00 25.31 653 VAL A N 1
ATOM 1616 C CA . VAL A 1 213 ? 6.687 20.921 59.914 1.00 27.95 653 VAL A CA 1
ATOM 1617 C C . VAL A 1 213 ? 7.456 20.871 61.227 1.00 30.99 653 VAL A C 1
ATOM 1618 O O . VAL A 1 213 ? 7.370 21.802 62.037 1.00 29.16 653 VAL A O 1
ATOM 1622 N N . THR A 1 214 ? 8.217 19.802 61.444 1.00 26.31 654 THR A N 1
ATOM 1623 C CA . THR A 1 214 ? 9.054 19.668 62.630 1.00 24.39 654 THR A CA 1
ATOM 1624 C C . THR A 1 214 ? 10.516 19.796 62.216 1.00 26.54 654 THR A C 1
ATOM 1625 O O . THR A 1 214 ? 10.967 19.092 61.308 1.00 26.63 654 THR A O 1
ATOM 1629 N N . VAL A 1 215 ? 11.244 20.708 62.863 1.00 25.57 655 VAL A N 1
ATOM 1630 C CA . VAL A 1 215 ? 12.654 20.967 62.569 1.00 25.77 655 VAL A CA 1
ATOM 1631 C C . VAL A 1 215 ? 13.459 20.541 63.786 1.00 27.28 655 VAL A C 1
ATOM 1632 O O . VAL A 1 215 ? 13.416 21.204 64.831 1.00 30.15 655 VAL A O 1
ATOM 1636 N N . ARG A 1 216 ? 14.185 19.433 63.669 1.00 26.69 656 ARG A N 1
ATOM 1637 C CA A ARG A 1 216 ? 14.977 18.889 64.764 0.50 28.36 656 ARG A CA 1
ATOM 1638 C CA B ARG A 1 216 ? 14.980 18.906 64.767 0.50 28.26 656 ARG A CA 1
ATOM 1639 C C . ARG A 1 216 ? 16.454 19.047 64.430 1.00 30.22 656 ARG A C 1
ATOM 1640 O O . ARG A 1 216 ? 16.904 18.577 63.381 1.00 31.86 656 ARG A O 1
ATOM 1655 N N . GLY A 1 217 ? 17.196 19.697 65.320 1.00 29.17 657 GLY A N 1
ATOM 1656 C CA . GLY A 1 217 ? 18.629 19.865 65.157 1.00 29.05 657 GLY A CA 1
ATOM 1657 C C . GLY A 1 217 ? 19.368 19.230 66.318 1.00 31.53 657 GLY A C 1
ATOM 1658 O O . GLY A 1 217 ? 18.856 19.155 67.436 1.00 30.73 657 GLY A O 1
ATOM 1659 N N . VAL A 1 218 ? 20.578 18.753 66.045 1.00 28.80 658 VAL A N 1
ATOM 1660 C CA . VAL A 1 218 ? 21.458 18.292 67.109 1.00 31.86 658 VAL A CA 1
ATOM 1661 C C . VAL A 1 218 ? 22.861 18.795 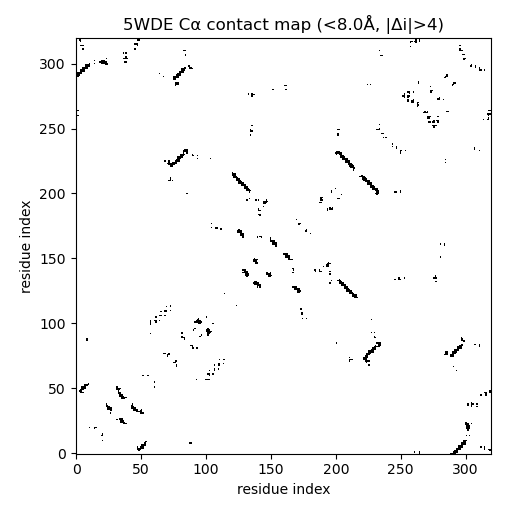66.806 1.00 36.16 658 VAL A C 1
ATOM 1662 O O . VAL A 1 218 ? 23.354 18.653 65.681 1.00 34.92 658 VAL A O 1
ATOM 1666 N N . ASP A 1 219 ? 23.469 19.453 67.787 1.00 36.32 659 ASP A N 1
ATOM 1667 C CA . ASP A 1 219 ? 24.884 19.802 67.720 1.00 38.27 659 ASP A CA 1
ATOM 1668 C C . ASP A 1 219 ? 25.659 18.549 68.093 1.00 34.91 659 ASP A C 1
ATOM 1669 O O . ASP A 1 219 ? 25.726 18.173 69.266 1.00 40.55 659 ASP A O 1
ATOM 1674 N N . CYS A 1 220 ? 26.250 17.890 67.093 1.00 37.69 660 CYS A N 1
ATOM 1675 C CA . CYS A 1 220 ? 26.877 16.599 67.342 1.00 36.72 660 CYS A CA 1
ATOM 1676 C C . CYS A 1 220 ? 28.146 16.708 68.181 1.00 44.52 660 CYS A C 1
ATOM 1677 O O . CYS A 1 220 ? 28.619 15.683 68.683 1.00 50.93 660 CYS A O 1
ATOM 1680 N N . SER A 1 221 ? 28.700 17.911 68.362 1.00 43.96 661 SER A N 1
ATOM 1681 C CA . SER A 1 221 ? 29.874 18.049 69.218 1.00 46.95 661 SER A CA 1
ATOM 1682 C C . SER A 1 221 ? 29.514 18.027 70.698 1.00 46.73 661 SER A C 1
ATOM 1683 O O . SER A 1 221 ? 30.358 17.668 71.526 1.00 47.91 661 SER A O 1
ATOM 1686 N N . THR A 1 222 ? 28.280 18.414 71.056 1.00 43.16 662 THR A N 1
ATOM 1687 C CA . THR A 1 222 ? 27.858 18.458 72.449 1.00 40.14 662 THR A CA 1
ATOM 1688 C C . THR A 1 222 ? 26.599 17.660 72.756 1.00 43.22 662 THR A C 1
ATOM 1689 O O . THR A 1 222 ? 26.327 17.408 73.936 1.00 40.15 662 THR A O 1
ATOM 1693 N N . GLY A 1 223 ? 25.818 17.273 71.750 1.00 37.81 663 GLY A N 1
ATOM 1694 C CA . GLY A 1 223 ? 24.533 16.665 72.009 1.00 34.30 663 GLY A CA 1
ATOM 1695 C C . GLY A 1 223 ? 23.399 17.637 72.267 1.00 38.43 663 GLY A C 1
ATOM 1696 O O . GLY A 1 223 ? 22.284 17.189 72.567 1.00 37.77 663 GLY A O 1
ATOM 1697 N N . LEU A 1 224 ? 23.636 18.948 72.173 1.00 32.49 664 LEU A N 1
ATOM 1698 C CA . LEU A 1 224 ? 22.544 19.908 72.320 1.00 35.32 664 LEU A CA 1
ATOM 1699 C C . LEU A 1 224 ? 21.514 19.706 71.216 1.00 33.29 664 LEU A C 1
ATOM 1700 O O . LEU A 1 224 ? 21.864 19.551 70.044 1.00 34.66 664 LEU A O 1
ATOM 1705 N N . ARG A 1 225 ? 20.234 19.718 71.594 1.00 32.83 665 ARG A N 1
ATOM 1706 C CA . ARG A 1 225 ? 19.135 19.467 70.672 1.00 33.92 665 ARG A CA 1
ATOM 1707 C C . ARG A 1 225 ? 18.183 20.651 70.641 1.00 36.21 665 ARG A C 1
ATOM 1708 O O . ARG A 1 225 ? 17.914 21.272 71.674 1.00 35.86 665 ARG A O 1
ATOM 1716 N N . THR A 1 226 ? 17.660 20.945 69.454 1.00 31.81 666 THR A N 1
ATOM 1717 C CA . THR A 1 226 ? 16.597 21.929 69.288 1.00 30.00 666 THR A CA 1
ATOM 1718 C C . THR A 1 226 ? 15.427 21.288 68.558 1.00 27.58 666 THR A C 1
ATOM 1719 O O . THR A 1 226 ? 15.618 20.419 67.703 1.00 29.45 666 THR A O 1
ATOM 1723 N N . THR A 1 227 ? 14.212 21.743 68.884 1.00 26.12 667 THR A N 1
ATOM 1724 C CA . THR A 1 227 ? 13.000 21.279 68.210 1.00 25.61 667 THR A CA 1
ATOM 1725 C C . THR A 1 227 ? 12.115 22.488 67.947 1.00 27.31 667 THR A C 1
ATOM 1726 O O . THR A 1 227 ? 11.637 23.116 68.894 1.00 31.62 667 THR A O 1
ATOM 1730 N N . GLY A 1 228 ? 11.911 22.817 66.683 1.00 28.69 668 GLY A N 1
ATOM 1731 C CA . GLY A 1 228 ? 10.989 23.877 66.294 1.00 26.04 668 GLY A CA 1
ATOM 1732 C C . GLY A 1 228 ? 9.839 23.286 65.502 1.00 26.15 668 GLY A C 1
ATOM 1733 O O . GLY A 1 228 ? 10.038 22.375 64.698 1.00 29.00 668 GLY A O 1
ATOM 1734 N N . LYS A 1 229 ? 8.636 23.800 65.742 1.00 26.37 669 LYS A N 1
ATOM 1735 C CA . LYS A 1 229 ? 7.442 23.367 65.024 1.00 27.26 669 LYS A CA 1
ATOM 1736 C C . LYS A 1 229 ? 6.871 24.538 64.239 1.00 30.55 669 LYS A C 1
ATOM 1737 O O . LYS A 1 229 ? 6.705 25.633 64.785 1.00 33.64 669 LYS A O 1
ATOM 1743 N N . LEU A 1 230 ? 6.584 24.307 62.962 1.00 24.66 670 LEU A N 1
ATOM 1744 C CA . LEU A 1 230 ? 5.945 25.298 62.101 1.00 26.03 670 LEU A CA 1
ATOM 1745 C C . LEU A 1 230 ? 4.604 24.734 61.653 1.00 25.75 670 LEU A C 1
ATOM 1746 O O . LEU A 1 230 ? 4.563 23.765 60.892 1.00 27.76 670 LEU A O 1
ATOM 1751 N N . ASN A 1 231 ? 3.513 25.344 62.109 1.00 22.96 671 ASN A N 1
ATOM 1752 C CA . ASN A 1 231 ? 2.165 24.859 61.827 1.00 24.26 671 ASN A CA 1
ATOM 1753 C C . ASN A 1 231 ? 1.533 25.798 60.813 1.00 29.72 671 ASN A C 1
ATOM 1754 O O . ASN A 1 231 ? 1.309 26.979 61.107 1.00 28.41 671 ASN A O 1
ATOM 1759 N N . LEU A 1 232 ? 1.270 25.276 59.618 1.00 24.21 672 LEU A N 1
ATOM 1760 C CA . LEU A 1 232 ? 0.725 26.048 58.505 1.00 26.48 672 LEU A CA 1
ATOM 1761 C C . LEU A 1 232 ? -0.718 25.591 58.333 1.00 31.26 672 LEU A C 1
ATOM 1762 O O . LEU A 1 232 ? -0.964 24.439 57.953 1.00 27.43 672 LEU A O 1
ATOM 1767 N N . VAL A 1 233 ? -1.670 26.474 58.644 1.00 23.84 673 VAL A N 1
ATOM 1768 C CA . VAL A 1 233 ? -3.062 26.081 58.843 1.00 24.26 673 VAL A CA 1
ATOM 1769 C C . VAL A 1 233 ? -3.948 26.805 57.837 1.00 28.31 673 VAL A C 1
ATOM 1770 O O . VAL A 1 233 ? -4.038 28.042 57.841 1.00 27.99 673 VAL A O 1
ATOM 1774 N N . ASP A 1 234 ? -4.597 26.028 56.982 1.00 26.67 674 ASP A N 1
ATOM 1775 C CA . ASP A 1 234 ? -5.565 26.516 55.999 1.00 29.33 674 ASP A CA 1
ATOM 1776 C C . ASP A 1 234 ? -6.949 26.205 56.577 1.00 26.92 674 ASP A C 1
ATOM 1777 O O . ASP A 1 234 ? -7.418 25.064 56.514 1.00 28.31 674 ASP A O 1
ATOM 1782 N N . LEU A 1 235 ? -7.584 27.211 57.179 1.00 25.38 675 LEU A N 1
ATOM 1783 C CA . LEU A 1 235 ? -8.812 26.985 57.946 1.00 27.59 675 LEU A CA 1
ATOM 1784 C C . LEU A 1 235 ? -10.008 26.696 57.039 1.00 30.94 675 LEU A C 1
ATOM 1785 O O . LEU A 1 235 ? -10.042 27.081 55.871 1.00 28.46 675 LEU A O 1
ATOM 1790 N N . ALA A 1 236 ? -11.014 26.017 57.604 1.00 27.25 676 ALA A N 1
ATOM 1791 C CA . ALA A 1 236 ? -12.299 25.895 56.923 1.00 29.18 676 ALA A CA 1
ATOM 1792 C C . ALA A 1 236 ? -12.886 27.279 56.649 1.00 30.38 676 ALA A C 1
ATOM 1793 O O . ALA A 1 236 ? -12.644 28.233 57.389 1.00 27.60 676 ALA A O 1
ATOM 1795 N N . GLY A 1 237 ? -13.677 27.374 55.582 1.00 29.16 677 GLY A N 1
ATOM 1796 C CA . GLY A 1 237 ? -14.242 28.659 55.197 1.00 30.30 677 GLY A CA 1
ATOM 1797 C C . GLY A 1 237 ? -15.189 29.188 56.261 1.00 30.88 677 GLY A C 1
ATOM 1798 O O . GLY A 1 237 ? -15.989 28.449 56.835 1.00 32.62 677 GLY A O 1
ATOM 1799 N N . SER A 1 238 ? -15.088 30.488 56.527 1.00 29.10 678 SER A N 1
ATOM 1800 C CA . SER A 1 238 ? -15.786 31.107 57.646 1.00 30.23 678 SER A CA 1
ATOM 1801 C C . SER A 1 238 ? -17.210 31.562 57.321 1.00 33.05 678 SER A C 1
ATOM 1802 O O . SER A 1 238 ? -17.895 32.063 58.218 1.00 35.74 678 SER A O 1
ATOM 1805 N N . GLU A 1 239 ? -17.679 31.411 56.084 1.00 32.70 679 GLU A N 1
ATOM 1806 C CA . GLU A 1 239 ? -18.938 32.043 55.689 1.00 34.91 679 GLU A CA 1
ATOM 1807 C C . GLU A 1 239 ? -20.127 31.498 56.486 1.00 35.42 679 GLU A C 1
ATOM 1808 O O . GLU A 1 239 ? -20.181 30.317 56.854 1.00 32.57 679 GLU A O 1
ATOM 1814 N N . ARG A 1 240 ? -21.090 32.383 56.755 1.00 37.12 680 ARG A N 1
ATOM 1815 C CA . ARG A 1 240 ? -22.330 31.975 57.405 1.00 42.84 680 ARG A CA 1
ATOM 1816 C C . ARG A 1 240 ? -23.167 31.138 56.451 1.00 43.93 680 ARG A C 1
ATOM 1817 O O . ARG A 1 240 ? -23.211 31.396 55.246 1.00 46.26 680 ARG A O 1
ATOM 1821 N N . VAL A 1 241 ? -23.853 30.141 57.001 1.00 43.11 681 VAL A N 1
ATOM 1822 C CA . VAL A 1 241 ? -24.683 29.234 56.223 1.00 46.54 681 VAL A CA 1
ATOM 1823 C C . VAL A 1 241 ? -26.131 29.473 56.628 1.00 60.58 681 VAL A C 1
ATOM 1824 O O . VAL A 1 241 ? -26.480 29.351 57.808 1.00 67.85 681 VAL A O 1
ATOM 1828 N N . GLY A 1 242 ? -26.969 29.818 55.652 1.00 69.26 682 GLY A N 1
ATOM 1829 C CA . GLY A 1 242 ? -28.369 30.099 55.938 1.00 76.26 682 GLY A CA 1
ATOM 1830 C C . GLY A 1 242 ? -29.155 28.830 56.234 1.00 83.58 682 GLY A C 1
ATOM 1831 O O . GLY A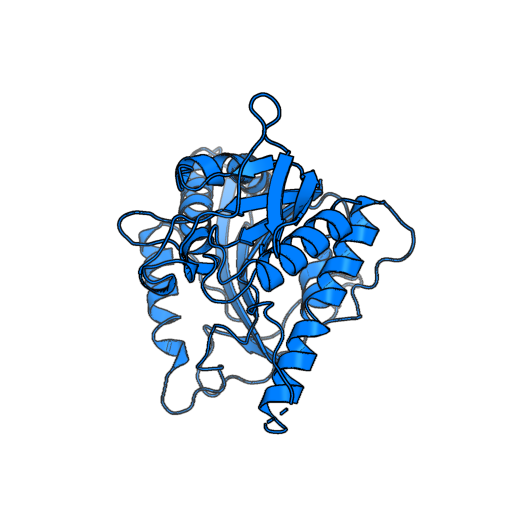 1 242 ? -28.997 27.805 55.572 1.00 83.85 682 GLY A O 1
ATOM 1832 N N . LYS A 1 243 ? -30.022 28.916 57.242 1.00 88.44 683 LYS A N 1
ATOM 1833 C CA . LYS A 1 243 ? -30.838 27.780 57.672 1.00 89.24 683 LYS A CA 1
ATOM 1834 C C . LYS A 1 243 ? -32.005 27.512 56.722 1.00 90.65 683 LYS A C 1
ATOM 1835 O O . LYS A 1 243 ? -32.337 28.338 55.871 1.00 90.08 683 LYS A O 1
ATOM 1837 C CA . GLU A 1 247 ? -30.159 20.301 55.653 1.00 72.70 687 GLU A CA 1
ATOM 1838 C C . GLU A 1 247 ? -29.541 20.179 57.045 1.00 62.49 687 GLU A C 1
ATOM 1839 O O . GLU A 1 247 ? -28.651 20.949 57.403 1.00 62.54 687 GLU A O 1
ATOM 1840 N N . GLY A 1 248 ? -30.029 19.201 57.814 1.00 55.58 688 GLY A N 1
ATOM 1841 C CA . GLY A 1 248 ? -29.518 18.987 59.161 1.00 54.42 688 GLY A CA 1
ATOM 1842 C C . GLY A 1 248 ? -28.006 18.835 59.215 1.00 49.70 688 GLY A C 1
ATOM 1843 O O . GLY A 1 248 ? -27.328 19.527 59.977 1.00 41.91 688 GLY A O 1
ATOM 1844 N N . SER A 1 249 ? -27.452 17.934 58.399 1.00 48.29 689 SER A N 1
ATOM 1845 C CA . SER A 1 249 ? -26.014 17.692 58.476 1.00 50.28 689 SER A CA 1
ATOM 1846 C C . SER A 1 249 ? -25.209 18.875 57.942 1.00 42.95 689 SER A C 1
ATOM 1847 O O . SER A 1 249 ? -24.125 19.167 58.460 1.00 39.20 689 SER A O 1
ATOM 1850 N N . ARG A 1 250 ? -25.714 19.577 56.928 1.00 38.54 690 ARG A N 1
ATOM 1851 C CA . ARG A 1 250 ? -25.033 20.788 56.478 1.00 37.91 690 ARG A CA 1
ATOM 1852 C C . ARG A 1 250 ? -24.994 21.842 57.581 1.00 38.42 690 ARG A C 1
ATOM 1853 O O . ARG A 1 250 ? -23.961 22.490 57.800 1.00 38.43 690 ARG A O 1
ATOM 1861 N N . LEU A 1 251 ? -26.101 22.006 58.306 1.00 41.57 691 LEU A N 1
ATOM 1862 C CA . LEU A 1 251 ? -26.129 22.982 59.391 1.00 37.62 691 LEU A CA 1
ATOM 1863 C C . LEU A 1 251 ? -25.192 22.582 60.528 1.00 36.58 691 LEU A C 1
ATOM 1864 O O . LEU A 1 251 ? -24.499 23.436 61.094 1.00 35.42 691 LEU A O 1
ATOM 1867 N N . ARG A 1 252 ? -25.167 21.293 60.891 1.00 33.86 692 ARG A N 1
ATOM 1868 C CA . ARG A 1 252 ? -24.273 20.860 61.959 1.00 32.38 692 ARG A CA 1
ATOM 1869 C C . ARG A 1 252 ? -22.820 21.084 61.574 1.00 36.56 692 ARG A C 1
ATOM 1870 O O . ARG A 1 252 ? -22.002 21.485 62.409 1.00 32.63 692 ARG A O 1
ATOM 1878 N N . GLU A 1 253 ? -22.482 20.823 60.311 1.00 33.02 693 GLU A N 1
ATOM 1879 C CA . GLU A 1 253 ? -21.131 21.091 59.833 1.00 34.72 693 GLU A CA 1
ATOM 1880 C C . GLU A 1 253 ? -20.799 22.574 59.943 1.00 36.90 693 GLU A C 1
ATOM 1881 O O . GLU A 1 253 ? -19.713 22.947 60.409 1.00 32.36 693 GLU A O 1
ATOM 1887 N N . ALA A 1 254 ? -21.733 23.439 59.540 1.00 35.69 694 ALA A N 1
ATOM 1888 C CA . ALA A 1 254 ? -21.488 24.875 59.631 1.00 34.56 694 ALA A CA 1
ATOM 1889 C C . ALA A 1 254 ? -21.323 25.309 61.082 1.00 34.21 694 ALA A C 1
ATOM 1890 O O . ALA A 1 254 ? -20.527 26.203 61.386 1.00 31.36 694 ALA A O 1
ATOM 1892 N N . GLN A 1 255 ? -22.060 24.675 61.994 1.00 36.26 695 GLN A N 1
ATOM 1893 C CA . GLN A 1 255 ? -21.958 25.016 63.408 1.00 37.35 695 GLN A CA 1
ATOM 1894 C C . GLN A 1 255 ? -20.636 24.544 64.006 1.00 34.52 695 GLN A C 1
ATOM 1895 O O . GLN A 1 255 ? -20.024 25.264 64.804 1.00 34.32 695 GLN A O 1
ATOM 1898 N N . HIS A 1 256 ? -20.195 23.324 63.670 1.00 29.60 696 HIS A N 1
ATOM 1899 C CA . HIS A 1 256 ? -18.849 22.902 64.058 1.00 30.59 696 HIS A CA 1
ATOM 1900 C C . HIS A 1 256 ? -17.802 23.919 63.612 1.00 29.73 696 HIS A C 1
ATOM 1901 O O . HIS A 1 256 ? -16.896 24.273 64.374 1.00 28.12 696 HIS A O 1
ATOM 1908 N N . ILE A 1 257 ? -17.900 24.384 62.364 1.00 29.81 697 ILE A N 1
ATOM 1909 C CA . ILE A 1 257 ? -16.907 25.331 61.858 1.00 32.30 697 ILE A CA 1
ATOM 1910 C C . ILE A 1 257 ? -16.993 26.647 62.620 1.00 34.07 697 ILE A C 1
ATOM 1911 O O . ILE A 1 257 ? -15.969 27.213 63.037 1.00 30.23 697 ILE A O 1
ATOM 1916 N N . ASN A 1 258 ? -18.219 27.138 62.843 1.00 30.14 698 ASN A N 1
ATOM 1917 C CA . ASN A 1 258 ? -18.394 28.403 63.550 1.00 34.52 698 ASN A CA 1
ATOM 1918 C C . ASN A 1 258 ? -17.808 28.335 64.953 1.00 34.33 698 ASN A C 1
ATOM 1919 O O . ASN A 1 258 ? -17.093 29.249 65.382 1.00 31.72 698 ASN A O 1
ATOM 1924 N N . LYS A 1 259 ? -18.080 27.245 65.674 1.00 32.23 699 LYS A N 1
ATOM 1925 C CA . LYS A 1 259 ? -17.611 27.121 67.052 1.00 32.53 699 LYS A CA 1
ATOM 1926 C C . LYS A 1 259 ? -16.097 26.964 67.126 1.00 32.93 699 LYS A C 1
ATOM 1927 O O . LYS A 1 259 ? -15.461 27.488 68.048 1.00 34.81 699 LYS A O 1
ATOM 1933 N N . SER A 1 260 ? -15.503 26.202 66.202 1.00 29.11 700 SER A N 1
ATOM 1934 C CA A SER A 1 260 ? -14.053 26.029 66.198 0.50 29.75 700 SER A CA 1
ATOM 1935 C CA B SER A 1 260 ? -14.055 26.039 66.234 0.50 29.67 700 SER A CA 1
ATOM 1936 C C . SER A 1 260 ? -13.341 27.331 65.833 1.00 27.60 700 SER A C 1
ATOM 1937 O O . SER A 1 260 ? -12.342 27.705 66.457 1.00 27.36 700 SER A O 1
ATOM 1942 N N . LEU A 1 261 ? -13.839 28.040 64.821 1.00 27.30 701 LEU A N 1
ATOM 1943 C CA . LEU A 1 261 ? -13.220 29.325 64.477 1.00 29.29 701 LEU A CA 1
ATOM 1944 C C . LEU A 1 261 ? -13.379 30.337 65.607 1.00 28.48 701 LEU A C 1
ATOM 1945 O O . LEU A 1 261 ? -12.447 31.092 65.909 1.00 30.44 701 LEU A O 1
ATOM 1950 N N . SER A 1 262 ? -14.555 30.369 66.248 1.00 28.56 702 SER A N 1
ATOM 1951 C CA . SER A 1 262 ? -14.753 31.277 67.377 1.00 32.04 702 SER A CA 1
ATOM 1952 C C . SER A 1 262 ? -13.824 30.933 68.529 1.00 30.10 702 SER A C 1
ATOM 1953 O O . SER A 1 262 ? -13.299 31.830 69.198 1.00 31.14 702 SER A O 1
ATOM 1956 N N . ALA A 1 263 ? -13.609 29.636 68.778 1.00 30.21 703 ALA A N 1
ATOM 1957 C CA . ALA A 1 263 ? -12.679 29.231 69.826 1.00 30.23 703 ALA A CA 1
ATOM 1958 C C . ALA A 1 263 ? -11.254 29.646 69.484 1.00 26.71 703 ALA A C 1
ATOM 1959 O O . ALA A 1 263 ? -10.499 30.090 70.359 1.00 28.78 703 ALA A O 1
ATOM 1961 N N . LEU A 1 264 ? -10.862 29.504 68.218 1.00 25.90 704 LEU A N 1
ATOM 1962 C CA . LEU A 1 264 ? -9.547 29.983 67.807 1.00 26.99 704 LEU A CA 1
ATOM 1963 C C . LEU A 1 264 ? -9.401 31.477 68.091 1.00 28.47 704 LEU A C 1
ATOM 1964 O O . LEU A 1 264 ? -8.369 31.925 68.611 1.00 26.92 704 LEU A O 1
ATOM 1969 N N . GLY A 1 265 ? -10.437 32.260 67.782 1.00 30.33 705 GLY A N 1
ATOM 1970 C CA . GLY A 1 265 ? -10.383 33.686 68.078 1.00 30.07 705 GLY A CA 1
ATOM 1971 C C . GLY A 1 265 ? -10.286 33.976 69.565 1.00 35.76 705 GLY A C 1
ATOM 1972 O O . GLY A 1 265 ? -9.511 34.844 69.986 1.00 29.99 705 GLY A O 1
ATOM 1973 N N . ASP A 1 266 ? -11.070 33.252 70.379 1.00 31.08 706 ASP A N 1
ATOM 1974 C CA . ASP A 1 266 ? -11.001 33.404 71.832 1.00 31.10 706 ASP A CA 1
ATOM 1975 C C . ASP A 1 266 ? -9.598 33.125 72.355 1.00 31.63 706 ASP A C 1
ATOM 1976 O O . ASP A 1 266 ? -9.099 33.833 73.238 1.00 32.15 706 ASP A O 1
ATOM 1981 N N . VAL A 1 267 ? -8.956 32.076 71.840 1.00 29.30 707 VAL A N 1
ATOM 1982 C CA . VAL A 1 267 ? -7.629 31.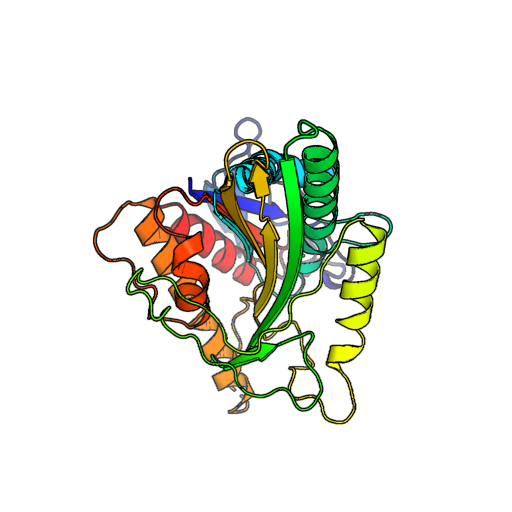701 72.318 1.00 29.16 707 VAL A CA 1
ATOM 1983 C C . VAL A 1 267 ? -6.605 32.766 71.942 1.00 32.02 707 VAL A C 1
ATOM 1984 O O . VAL A 1 267 ? -5.795 33.200 72.771 1.00 28.19 707 VAL A O 1
ATOM 1988 N N . ILE A 1 268 ? -6.613 33.190 70.683 1.00 27.61 708 ILE A N 1
ATOM 1989 C CA . ILE A 1 268 ? -5.614 34.160 70.246 1.00 30.12 708 ILE A CA 1
ATOM 1990 C C . ILE A 1 268 ? -5.814 35.493 70.955 1.00 34.69 708 ILE A C 1
ATOM 1991 O O . ILE A 1 268 ? -4.845 36.126 71.395 1.00 34.59 708 ILE A O 1
ATOM 1996 N N . ALA A 1 269 ? -7.067 35.929 71.108 1.00 32.79 709 ALA A N 1
ATOM 1997 C CA . ALA A 1 269 ? -7.326 37.180 71.817 1.00 35.03 709 ALA A CA 1
ATOM 1998 C C . ALA A 1 269 ? -6.862 37.095 73.266 1.00 36.78 709 ALA A C 1
ATOM 1999 O O . ALA A 1 269 ? -6.288 38.052 73.797 1.00 36.89 709 ALA A O 1
ATOM 2001 N N . ALA A 1 270 ? -7.087 35.948 73.917 1.00 33.34 710 ALA A N 1
ATOM 2002 C CA . ALA A 1 270 ? -6.637 35.779 75.293 1.00 34.25 710 ALA A CA 1
ATOM 2003 C C . ALA A 1 270 ? -5.113 35.761 75.381 1.00 42.10 710 ALA A C 1
ATOM 2004 O O . ALA A 1 270 ? -4.536 36.282 76.344 1.00 43.38 710 ALA A O 1
ATOM 2006 N N . LEU A 1 271 ? -4.444 35.155 74.396 1.00 32.95 711 LEU A N 1
ATOM 2007 C CA . LEU A 1 271 ? -2.983 35.149 74.391 1.00 34.45 711 LEU A CA 1
ATOM 2008 C C . LEU A 1 271 ? -2.431 36.541 74.119 1.00 42.10 711 LEU A C 1
ATOM 2009 O O . LEU A 1 271 ? -1.479 36.982 74.773 1.00 41.67 711 LEU A O 1
ATOM 2014 N N . ARG A 1 272 ? -2.998 37.230 73.126 1.00 39.54 712 ARG A N 1
ATOM 2015 C CA . ARG A 1 272 ? -2.508 38.552 72.754 1.00 42.14 712 ARG A CA 1
ATOM 2016 C C . ARG A 1 272 ? -2.635 39.531 73.912 1.00 49.87 712 ARG A C 1
ATOM 2017 O O . ARG A 1 272 ? -1.740 40.351 74.144 1.00 52.73 712 ARG A O 1
ATOM 2025 N N . SER A 1 273 ? -3.724 39.449 74.664 1.00 47.58 713 SER A N 1
ATOM 2026 C CA . SER A 1 273 ? -3.920 40.342 75.795 1.00 57.58 713 SER A CA 1
ATOM 2027 C C . SER A 1 273 ? -3.256 39.837 77.071 1.00 60.58 713 SER A C 1
ATOM 2028 O O . SER A 1 273 ? -3.372 40.491 78.112 1.00 63.03 713 SER A O 1
ATOM 2031 N N . ARG A 1 274 ? -2.554 38.703 77.010 1.00 64.28 714 ARG A N 1
ATOM 2032 C CA . ARG A 1 274 ? -1.905 38.097 78.179 1.00 65.98 714 ARG A CA 1
ATOM 2033 C C . ARG A 1 274 ? -2.877 37.964 79.349 1.00 74.61 714 ARG A C 1
ATOM 2034 O O . ARG A 1 274 ? -2.531 38.216 80.506 1.00 73.97 714 ARG A O 1
ATOM 2037 N N A GLN A 1 275 ? -4.105 37.555 79.043 0.60 79.58 715 GLN A N 1
ATOM 2038 N N B GLN A 1 275 ? -4.113 37.559 79.039 0.40 79.35 715 GLN A N 1
ATOM 2039 C CA A GLN A 1 275 ? -5.062 37.210 80.080 0.60 80.33 715 GLN A CA 1
ATOM 2040 C CA B GLN A 1 275 ? -5.165 37.518 80.051 0.40 80.50 715 GLN A CA 1
ATOM 2041 C C A GLN A 1 275 ? -4.633 35.919 80.779 0.60 79.29 715 GLN A C 1
ATOM 2042 C C B GLN A 1 275 ? -4.856 36.500 81.143 0.40 79.95 715 GLN A C 1
ATOM 2043 O O A GLN A 1 275 ? -3.786 35.164 80.294 0.60 77.65 715 GLN A O 1
ATOM 2044 O O B GLN A 1 275 ? -5.190 36.716 82.314 0.40 79.89 715 GLN A O 1
ATOM 2047 N N A GLY A 1 276 ? -5.235 35.670 81.939 0.60 77.74 716 GLY A N 1
ATOM 2048 N N B GLY A 1 276 ? -4.223 35.388 80.784 0.40 78.52 716 GLY A N 1
ATOM 2049 C CA A GLY A 1 276 ? -4.868 34.523 82.745 0.60 75.06 716 GLY A CA 1
ATOM 2050 C CA B GLY A 1 276 ? -3.854 34.394 81.772 0.40 76.12 716 GLY A CA 1
ATOM 2051 C C A GLY A 1 276 ? -5.341 33.182 82.214 0.60 72.98 716 GLY A C 1
ATOM 2052 C C B GLY A 1 276 ? -4.583 33.076 81.617 0.40 73.52 716 GLY A C 1
ATOM 2053 O O A GLY A 1 276 ? -4.613 32.188 82.298 0.60 75.38 716 GLY A O 1
ATOM 2054 O O B GLY A 1 276 ? -3.959 32.011 81.645 0.40 76.64 716 GLY A O 1
ATOM 2055 N N A HIS A 1 277 ? -6.556 33.135 81.673 0.60 68.57 717 HIS A N 1
ATOM 2056 N N B HIS A 1 277 ? -5.904 33.127 81.463 0.40 70.34 717 HIS A N 1
ATOM 2057 C CA A HIS A 1 277 ? -7.189 31.893 81.238 0.60 64.66 717 HIS A CA 1
ATOM 2058 C CA B HIS A 1 277 ? -6.714 31.929 81.269 0.40 65.28 717 HIS A CA 1
ATOM 2059 C C A HIS A 1 277 ? -7.241 31.863 79.717 0.60 60.63 717 HIS A C 1
ATOM 2060 C C B HIS A 1 277 ? -7.134 31.866 79.805 0.40 60.59 717 HIS A C 1
ATOM 2061 O O A HIS A 1 277 ? -7.851 32.746 79.100 0.60 60.03 717 HIS A O 1
ATOM 2062 O O B HIS A 1 277 ? -7.909 32.703 79.328 0.40 61.55 717 HIS A O 1
ATOM 2075 N N . VAL A 1 278 ? -6.610 30.864 79.113 1.00 48.62 718 VAL A N 1
ATOM 2076 C CA . VAL A 1 278 ? -6.660 30.709 77.664 1.00 38.53 718 VAL A CA 1
ATOM 2077 C C . VAL A 1 278 ? -7.415 29.415 77.381 1.00 35.04 718 VAL A C 1
ATOM 2078 O O . VAL A 1 278 ? -6.978 28.342 77.813 1.00 32.46 718 VAL A O 1
ATOM 2082 N N . PRO A 1 279 ? -8.567 29.454 76.699 1.00 29.87 719 PRO A N 1
ATOM 2083 C CA . PRO A 1 279 ? -9.427 28.254 76.607 1.00 29.97 719 PRO A CA 1
ATOM 2084 C C . PRO A 1 279 ? -9.031 27.312 75.469 1.00 27.33 719 PRO A C 1
ATOM 2085 O O . PRO A 1 279 ? -9.825 27.036 74.555 1.00 27.77 719 PRO A O 1
ATOM 2089 N N . PHE A 1 280 ? -7.794 26.794 75.533 1.00 27.75 720 PHE A N 1
ATOM 2090 C CA . PHE A 1 280 ? -7.306 25.862 74.515 1.00 25.11 720 PHE A CA 1
ATOM 2091 C C . PHE A 1 280 ? -8.222 24.652 74.333 1.00 28.82 720 PHE A C 1
ATOM 2092 O O . PHE A 1 280 ? -8.405 24.165 73.209 1.00 25.92 720 PHE A O 1
ATOM 2100 N N . ARG A 1 281 ? -8.757 24.110 75.430 1.00 27.71 721 ARG A N 1
ATOM 2101 C CA A ARG A 1 281 ? -9.534 22.876 75.394 0.50 30.64 721 ARG A CA 1
ATOM 2102 C CA B ARG A 1 281 ? -9.484 22.852 75.292 0.50 30.17 721 ARG A CA 1
ATOM 2103 C C . ARG A 1 281 ? -10.860 23.027 74.659 1.00 32.12 721 ARG A C 1
ATOM 2104 O O . ARG A 1 281 ? -11.507 22.017 74.367 1.00 30.79 721 ARG A O 1
ATOM 2119 N N . ASN A 1 282 ? -11.292 24.256 74.372 1.00 28.39 722 ASN A N 1
ATOM 2120 C CA . ASN A 1 282 ? -12.612 24.454 73.774 1.00 32.57 722 ASN A CA 1
ATOM 2121 C C . ASN A 1 282 ? -12.718 23.929 72.351 1.00 36.18 722 ASN A C 1
ATOM 2122 O O . ASN A 1 282 ? -13.833 23.819 71.842 1.00 33.58 722 ASN A O 1
ATOM 2127 N N . SER A 1 283 ? -11.615 23.597 71.690 1.00 31.57 723 SER A N 1
ATOM 2128 C CA A SER A 1 283 ? -11.704 23.063 70.341 0.70 28.77 723 SER A CA 1
ATOM 2129 C CA B SER A 1 283 ? -11.703 23.062 70.340 0.30 29.38 723 SER A CA 1
ATOM 2130 C C . SER A 1 283 ? -10.502 22.176 70.070 1.00 29.63 723 SER A C 1
ATOM 2131 O O . SER A 1 283 ? -9.424 22.378 70.637 1.00 27.97 723 SER A O 1
ATOM 2136 N N . LYS A 1 284 ? -10.701 21.200 69.185 1.00 27.87 724 LYS A N 1
ATOM 2137 C CA . LYS A 1 284 ? -9.614 20.297 68.830 1.00 31.01 724 LYS A CA 1
ATOM 2138 C C . LYS A 1 284 ? -8.439 21.059 68.225 1.00 31.21 724 LYS A C 1
ATOM 2139 O O . LYS A 1 284 ? -7.278 20.755 68.515 1.00 28.08 724 LYS A O 1
ATOM 2145 N N . LEU A 1 285 ? -8.726 22.066 67.395 1.00 25.36 725 LEU A N 1
ATOM 2146 C CA . LEU A 1 285 ? -7.666 22.833 66.741 1.00 27.06 725 LEU A CA 1
ATOM 2147 C C . LEU A 1 285 ? -6.791 23.556 67.761 1.00 28.79 725 LEU A C 1
ATOM 2148 O O . LEU A 1 285 ? -5.560 23.487 67.694 1.00 26.81 725 LEU A O 1
ATOM 2153 N N . THR A 1 286 ? -7.408 24.258 68.717 1.00 25.57 726 THR A N 1
ATOM 2154 C CA . THR A 1 286 ? -6.604 25.020 69.671 1.00 22.97 726 THR A CA 1
ATOM 2155 C C . THR A 1 286 ? -5.938 24.110 70.693 1.00 25.71 726 THR A C 1
ATOM 2156 O O . THR A 1 286 ? -4.846 24.422 71.185 1.00 27.84 726 THR A O 1
ATOM 2160 N N . TYR A 1 287 ? -6.573 22.990 71.028 1.00 22.71 727 TYR A N 1
ATOM 2161 C CA . TYR A 1 287 ? -5.945 22.047 71.945 1.00 23.14 727 TYR A CA 1
ATOM 2162 C C . TYR A 1 287 ? -4.727 21.398 71.301 1.00 26.46 727 TYR A C 1
ATOM 2163 O O . TYR A 1 287 ? -3.642 21.353 71.899 1.00 26.28 727 TYR A O 1
ATOM 2172 N N . LEU A 1 288 ? -4.877 20.929 70.060 1.00 24.52 728 LEU A N 1
ATOM 2173 C CA . LEU A 1 288 ? -3.751 20.330 69.343 1.00 25.20 728 LEU A CA 1
ATOM 2174 C C . LEU A 1 288 ? -2.548 21.274 69.279 1.00 29.80 728 LEU A C 1
ATOM 2175 O O . LEU A 1 288 ? -1.395 20.842 69.425 1.00 28.34 728 LEU A O 1
ATOM 2180 N N . LEU A 1 289 ? -2.790 22.566 69.052 1.00 26.79 729 LEU A N 1
ATOM 2181 C CA . LEU A 1 289 ? -1.719 23.520 68.781 1.00 27.12 729 LEU A CA 1
ATOM 2182 C C . LEU A 1 289 ? -1.241 24.286 70.012 1.00 24.63 729 LEU A C 1
ATOM 2183 O O . LEU A 1 289 ? -0.437 25.213 69.867 1.00 26.46 729 LEU A O 1
ATOM 2188 N N . GLN A 1 290 ? -1.692 23.926 71.215 1.00 24.39 730 GLN A N 1
ATOM 2189 C CA . GLN A 1 290 ? -1.472 24.813 72.355 1.00 27.00 730 GLN A CA 1
ATOM 2190 C C . GLN A 1 290 ? 0.013 25.020 72.648 1.00 30.37 730 GLN A C 1
ATOM 2191 O O . GLN A 1 290 ? 0.410 26.122 73.047 1.00 30.11 730 GLN A O 1
ATOM 2197 N N . ASP A 1 291 ? 0.852 23.999 72.429 1.00 29.45 731 ASP A N 1
ATOM 2198 C CA . ASP A 1 291 ? 2.291 24.156 72.652 1.00 29.82 731 ASP A CA 1
ATOM 2199 C C . ASP A 1 291 ? 2.954 25.047 71.607 1.00 30.31 731 ASP A C 1
ATOM 2200 O O . ASP A 1 291 ? 4.084 25.498 71.821 1.00 32.79 731 ASP A O 1
ATOM 2205 N N . SER A 1 292 ? 2.306 25.280 70.469 1.00 25.75 732 SER A N 1
ATOM 2206 C CA . SER A 1 292 ? 2.814 26.195 69.455 1.00 26.68 732 SER A CA 1
ATOM 2207 C C . SER A 1 292 ? 2.107 27.545 69.474 1.00 28.91 732 SER A C 1
ATOM 2208 O O . SER A 1 292 ? 2.345 28.377 68.589 1.00 27.03 732 SER A O 1
ATOM 2211 N N . LEU A 1 293 ? 1.234 27.775 70.448 1.00 26.46 733 LEU A N 1
ATOM 2212 C CA . LEU A 1 293 ? 0.559 29.056 70.609 1.00 25.11 733 LEU A CA 1
ATOM 2213 C C . LEU A 1 293 ? 1.005 29.798 71.852 1.00 29.08 733 LEU A C 1
ATOM 2214 O O . LEU A 1 293 ? 1.071 31.025 71.834 1.00 28.25 733 LEU A O 1
ATOM 2219 N N . SER A 1 294 ? 1.351 29.075 72.913 1.00 27.62 734 SER A N 1
ATOM 2220 C CA . SER A 1 294 ? 1.642 29.674 74.201 1.00 35.26 734 SER A CA 1
ATOM 2221 C C . SER A 1 294 ? 3.141 29.946 74.355 1.00 30.39 734 SER A C 1
ATOM 2222 O O . SER A 1 294 ? 3.963 29.630 73.484 1.00 30.34 734 SER A O 1
ATOM 2225 N N . GLY A 1 295 ? 3.503 30.554 75.481 1.00 29.28 735 GLY A N 1
ATOM 2226 C CA . GLY A 1 295 ? 4.917 30.796 75.764 1.00 27.05 735 GLY A CA 1
ATOM 2227 C C . GLY A 1 295 ? 5.533 31.783 74.793 1.00 35.51 735 GLY A C 1
ATOM 2228 O O . GLY A 1 295 ? 4.964 32.842 74.500 1.00 35.10 735 GLY A O 1
ATOM 2229 N N . ASP A 1 296 ? 6.718 31.444 74.286 1.00 31.13 736 ASP A N 1
ATOM 2230 C CA . ASP A 1 296 ? 7.438 32.299 73.354 1.00 30.37 736 ASP A CA 1
ATOM 2231 C C . ASP A 1 296 ? 7.127 31.978 71.899 1.00 29.62 736 ASP A C 1
ATOM 2232 O O . ASP A 1 296 ? 7.805 32.495 71.006 1.00 31.40 736 ASP A O 1
ATOM 2237 N N . SER A 1 297 ? 6.118 31.148 71.642 1.00 25.54 737 SER A N 1
ATOM 2238 C CA . SER A 1 297 ? 5.695 30.872 70.274 1.00 26.38 737 SER A CA 1
ATOM 2239 C C . SER A 1 297 ? 5.195 32.139 69.584 1.00 27.99 737 SER A C 1
ATOM 2240 O O . SER A 1 297 ? 4.694 33.068 70.223 1.00 32.49 737 SER A O 1
ATOM 2243 N N . LYS A 1 298 ? 5.306 32.161 68.258 1.00 25.54 738 LYS A N 1
ATOM 2244 C CA . LYS A 1 298 ? 4.848 33.286 67.453 1.00 27.27 738 LYS A CA 1
ATOM 2245 C C . LYS A 1 298 ? 3.690 32.856 66.557 1.00 29.74 738 LYS A C 1
ATOM 2246 O O . LYS A 1 298 ? 3.682 31.744 66.023 1.00 27.52 738 LYS A O 1
ATOM 2252 N N . THR A 1 299 ? 2.708 33.736 66.405 1.00 23.98 739 THR A N 1
ATOM 2253 C CA . THR A 1 299 ? 1.518 33.459 65.611 1.00 25.56 739 THR A CA 1
ATOM 2254 C C . THR A 1 299 ? 1.319 34.577 64.600 1.00 32.16 739 THR A C 1
ATOM 2255 O O . THR A 1 299 ? 1.486 35.761 64.926 1.00 28.10 739 THR A O 1
ATOM 2259 N N . LEU A 1 300 ? 0.979 34.195 63.370 1.00 24.16 740 LEU A N 1
ATOM 2260 C CA . LEU A 1 300 ? 0.521 35.132 62.345 1.00 24.83 740 LEU A CA 1
ATOM 2261 C C . LEU A 1 300 ? -0.844 34.676 61.849 1.00 27.15 740 LEU A C 1
ATOM 2262 O O . LEU A 1 300 ? -1.003 33.526 61.423 1.00 25.72 740 LEU A O 1
ATOM 2267 N N . MET A 1 301 ? -1.828 35.568 61.924 1.00 24.59 741 MET A N 1
ATOM 2268 C CA . MET A 1 301 ? -3.179 35.314 61.438 1.00 25.24 741 MET A CA 1
ATOM 2269 C C . MET A 1 301 ? -3.362 36.135 60.167 1.00 30.66 741 MET A C 1
ATOM 2270 O O . MET A 1 301 ? -3.217 37.364 60.197 1.00 28.27 741 MET A O 1
ATOM 2275 N N . VAL A 1 302 ? -3.643 35.464 59.049 1.00 25.23 742 VAL A N 1
ATOM 2276 C CA . VAL A 1 302 ? -3.833 36.132 57.762 1.00 29.23 742 VAL A CA 1
ATOM 2277 C C . VAL A 1 302 ? -5.311 36.058 57.403 1.00 31.41 742 VAL A C 1
ATOM 2278 O O . VAL A 1 302 ? -5.827 34.978 57.088 1.00 26.31 742 VAL A O 1
ATOM 2282 N N . VAL A 1 303 ? -5.992 37.205 57.429 1.00 25.42 743 VAL A N 1
ATOM 2283 C CA . VAL A 1 303 ? -7.423 37.278 57.146 1.00 24.63 743 VAL A CA 1
ATOM 2284 C C . VAL A 1 303 ? -7.609 37.667 55.682 1.00 28.65 743 VAL A C 1
ATOM 2285 O O . VAL A 1 303 ? -7.292 38.795 55.284 1.00 28.28 743 VAL A O 1
ATOM 2289 N N . GLN A 1 304 ? -8.144 36.731 54.893 1.00 27.80 744 GLN A N 1
ATOM 2290 C CA . GLN A 1 304 ? -8.385 36.907 53.463 1.00 26.64 744 GLN A CA 1
ATOM 2291 C C . GLN A 1 304 ? -9.759 37.517 53.233 1.00 27.16 744 GLN A C 1
ATOM 2292 O O . GLN A 1 304 ? -10.746 37.059 53.819 1.00 28.86 744 GLN A O 1
ATOM 2298 N N . VAL A 1 305 ? -9.833 38.546 52.373 1.00 28.83 745 VAL A N 1
ATOM 2299 C CA . VAL A 1 305 ? -11.120 39.143 52.034 1.00 31.04 745 VAL A CA 1
ATOM 2300 C C . VAL A 1 305 ? -11.207 39.428 50.538 1.00 33.04 745 VAL A C 1
ATOM 2301 O O . VAL A 1 305 ? -10.211 39.732 49.873 1.00 29.82 745 VAL A O 1
ATOM 2305 N N . SER A 1 306 ? -12.417 39.329 50.024 1.00 32.64 746 SER A N 1
ATOM 2306 C CA . SER A 1 306 ? -12.788 39.754 48.687 1.00 34.23 746 SER A CA 1
ATOM 2307 C C . SER A 1 306 ? -12.956 41.275 48.653 1.00 32.85 746 SER A C 1
ATOM 2308 O O . SER A 1 306 ? -13.420 41.874 49.624 1.00 36.07 746 SER A O 1
ATOM 2311 N N . PRO A 1 307 ? -12.587 41.926 47.553 1.00 32.60 747 PRO A N 1
ATOM 2312 C CA . PRO A 1 307 ? -12.721 43.387 47.467 1.00 33.71 747 PRO A CA 1
ATOM 2313 C C . PRO A 1 307 ? -14.070 43.907 46.983 1.00 39.74 747 PRO A C 1
ATOM 2314 O O . PRO A 1 307 ? -14.250 45.128 46.985 1.00 39.72 747 PRO A O 1
ATOM 2318 N N . VAL A 1 308 ? -15.022 43.050 46.584 1.00 37.66 748 VAL A N 1
ATOM 2319 C CA . VAL A 1 308 ? -16.175 43.493 45.794 1.00 38.73 748 VAL A CA 1
ATOM 2320 C C . VAL A 1 308 ? -17.444 43.598 46.638 1.00 37.31 748 VAL A C 1
ATOM 2321 O O . VAL A 1 308 ? -17.589 42.976 47.696 1.00 36.66 748 VAL A O 1
ATOM 2325 N N . GLU A 1 309 ? -18.410 44.367 46.114 1.00 38.75 749 GLU A N 1
ATOM 2326 C CA . GLU A 1 309 ? -19.652 44.660 46.833 1.00 37.21 749 GLU A CA 1
ATOM 2327 C C . GLU A 1 309 ? -20.428 43.391 47.176 1.00 38.65 749 GLU A C 1
ATOM 2328 O O . GLU A 1 309 ? -21.056 43.309 48.237 1.00 36.66 749 GLU A O 1
ATOM 2332 N N . LYS A 1 310 ? -20.404 42.400 46.284 1.00 38.09 750 LYS A N 1
ATOM 2333 C CA . LYS A 1 310 ? -21.153 41.160 46.492 1.00 43.61 750 LYS A CA 1
ATOM 2334 C C . LYS A 1 310 ? -20.862 40.511 47.846 1.00 45.68 750 LYS A C 1
ATOM 2335 O O . LYS A 1 310 ? -21.750 39.884 48.440 1.00 40.49 750 LYS A O 1
ATOM 2340 N N . ASN A 1 311 ? -19.643 40.670 48.365 1.00 37.56 751 ASN A N 1
ATOM 2341 C CA . ASN A 1 311 ? -19.171 39.904 49.514 1.00 36.49 751 ASN A CA 1
ATOM 2342 C C . ASN A 1 311 ? -18.984 40.743 50.777 1.00 39.37 751 ASN A C 1
ATOM 2343 O O . ASN A 1 311 ? -18.330 40.277 51.716 1.00 34.40 751 ASN A O 1
ATOM 2348 N N . THR A 1 312 ? -19.552 41.962 50.840 1.00 35.93 752 THR A N 1
ATOM 2349 C CA . THR A 1 312 ? -19.205 42.839 51.960 1.00 35.89 752 THR A CA 1
ATOM 2350 C C . THR A 1 312 ? -19.709 42.312 53.301 1.00 35.82 752 THR A C 1
ATOM 2351 O O . THR A 1 312 ? -19.081 42.579 54.330 1.00 34.23 75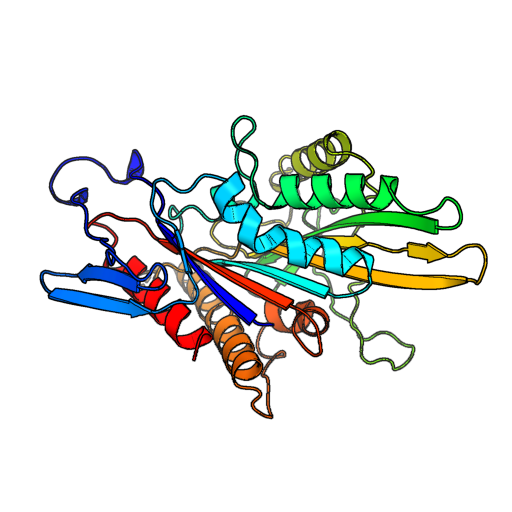2 THR A O 1
ATOM 2355 N N . SER A 1 313 ? -20.819 41.563 53.328 1.00 32.33 753 SER A N 1
ATOM 2356 C CA . SER A 1 313 ? -21.252 40.972 54.592 1.00 34.84 753 SER A CA 1
ATOM 2357 C C . SER A 1 313 ? -20.175 40.045 55.161 1.00 33.98 753 SER A C 1
ATOM 2358 O O . SER A 1 313 ? -19.796 40.156 56.333 1.00 32.43 753 SER A O 1
ATOM 2361 N N . GLU A 1 314 ? -19.653 39.132 54.337 1.00 31.43 754 GLU A N 1
ATOM 2362 C CA . GLU A 1 314 ? -18.619 38.224 54.830 1.00 29.56 754 GLU A CA 1
ATOM 2363 C C . GLU A 1 314 ? -17.296 38.943 55.050 1.00 32.08 754 GLU A C 1
ATOM 2364 O O . GLU A 1 314 ? -16.545 38.586 55.962 1.00 29.49 754 GLU A O 1
ATOM 2370 N N . THR A 1 315 ? -16.993 39.962 54.239 1.00 30.51 755 THR A N 1
ATOM 2371 C CA . THR A 1 315 ? -15.795 40.745 54.503 1.00 31.37 755 THR A CA 1
ATOM 2372 C C . THR A 1 315 ? -15.905 41.442 55.850 1.00 31.95 755 THR A C 1
ATOM 2373 O O . THR A 1 315 ? -14.936 41.485 56.618 1.00 29.01 755 THR A O 1
ATOM 2377 N N . LEU A 1 316 ? -17.092 41.975 56.160 1.00 29.82 756 LEU A N 1
ATOM 2378 C CA . LEU A 1 316 ? -17.309 42.618 57.451 1.00 30.02 756 LEU A CA 1
ATOM 2379 C C . LEU A 1 316 ? -17.089 41.632 58.597 1.00 28.41 756 LEU A C 1
ATOM 2380 O O . LEU A 1 316 ? -16.366 41.931 59.555 1.00 32.25 756 LEU A O 1
ATOM 2385 N N . TYR A 1 317 ? -17.699 40.441 58.510 1.00 29.01 757 TYR A N 1
ATOM 2386 C CA . TYR A 1 317 ? -17.499 39.421 59.540 1.00 27.21 757 TYR A CA 1
ATOM 2387 C C . TYR A 1 317 ? -16.023 39.069 59.692 1.00 29.25 757 TYR A C 1
ATOM 2388 O O . TYR A 1 317 ? -15.516 38.944 60.812 1.00 30.41 757 TYR A O 1
ATOM 2397 N N . SER A 1 318 ? -15.325 38.872 58.570 1.00 27.48 758 SER A N 1
ATOM 2398 C CA . SER A 1 318 ? -13.907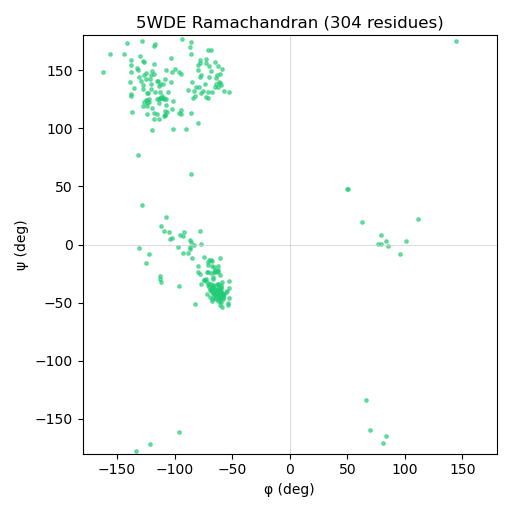 38.512 58.636 1.00 30.18 758 SER A CA 1
ATOM 2399 C C . SER A 1 318 ? -13.080 39.624 59.273 1.00 31.16 758 SER A C 1
ATOM 2400 O O . SER A 1 318 ? -12.197 39.358 60.098 1.00 27.41 758 SER A O 1
ATOM 2403 N N . LEU A 1 319 ? -13.358 40.886 58.919 1.00 25.83 759 LEU A N 1
ATOM 2404 C CA . LEU A 1 319 ? -12.562 41.963 59.492 1.00 25.20 759 LEU A CA 1
ATOM 2405 C C . LEU A 1 319 ? -12.932 42.208 60.952 1.00 31.79 759 LEU A C 1
ATOM 2406 O O . LEU A 1 319 ? -12.071 42.610 61.741 1.00 30.53 759 LEU A O 1
ATOM 2411 N N . LYS A 1 320 ? -14.190 41.958 61.343 1.00 28.70 760 LYS A N 1
ATOM 2412 C CA . LYS A 1 320 ? -14.526 42.016 62.767 1.00 31.30 760 LYS A CA 1
ATOM 2413 C C . LYS A 1 320 ? -13.804 40.924 63.553 1.00 30.92 760 LYS A C 1
ATOM 2414 O O . LYS A 1 320 ? -13.369 41.154 64.689 1.00 34.39 760 LYS A O 1
ATOM 2419 N N . PHE A 1 321 ? -13.671 39.730 62.968 1.00 27.97 761 PHE A N 1
ATOM 2420 C CA . PHE A 1 321 ? -12.859 38.683 63.589 1.00 27.77 761 PHE A CA 1
ATOM 2421 C C . PHE A 1 321 ? -11.412 39.147 63.754 1.00 29.16 761 PHE A C 1
ATOM 2422 O O . PHE A 1 321 ? -10.810 38.978 64.820 1.00 30.46 761 PHE A O 1
ATOM 2430 N N . ALA A 1 322 ? -10.844 39.752 62.709 1.00 26.12 762 ALA A N 1
ATOM 2431 C CA . ALA A 1 322 ? -9.461 40.215 62.791 1.00 28.84 762 ALA A CA 1
ATOM 2432 C C . ALA A 1 322 ? -9.284 41.241 63.904 1.00 31.39 762 ALA A C 1
ATOM 2433 O O . ALA A 1 322 ? -8.320 41.171 64.674 1.00 31.26 762 ALA A O 1
ATOM 2435 N N . GLU A 1 323 ? -10.203 42.204 64.011 1.00 29.71 763 GLU A N 1
ATOM 2436 C CA . GLU A 1 323 ? -10.060 43.209 65.057 1.00 35.38 763 GLU A CA 1
ATOM 2437 C C . GLU A 1 323 ? -10.230 42.589 66.434 1.00 38.70 763 GLU A C 1
ATOM 2438 O O . GLU A 1 323 ? -9.531 42.967 67.382 1.00 34.70 763 GLU A O 1
ATOM 2444 N N . ARG A 1 324 ? -11.137 41.616 66.552 1.00 32.80 764 ARG A N 1
ATOM 2445 C CA . ARG A 1 324 ? -11.338 40.914 67.814 1.00 38.12 764 ARG A CA 1
ATOM 2446 C C . ARG A 1 324 ? -10.069 40.201 68.282 1.00 37.24 764 ARG A C 1
ATOM 2447 O O . ARG A 1 324 ? -9.741 40.224 69.475 1.00 37.50 764 ARG A O 1
ATOM 2455 N N . VAL A 1 325 ? -9.349 39.537 67.374 1.00 31.92 765 VAL A N 1
ATOM 2456 C CA . VAL A 1 325 ? -8.163 38.816 67.832 1.00 40.04 765 VAL A CA 1
ATOM 2457 C C . VAL A 1 325 ? -6.985 39.757 68.034 1.00 46.31 765 VAL A C 1
ATOM 2458 O O . VAL A 1 325 ? -6.042 39.410 68.753 1.00 46.83 765 VAL A O 1
ATOM 2462 N N . ARG A 1 326 ? -7.023 40.946 67.447 1.00 38.26 766 ARG A N 1
ATOM 2463 C CA . ARG A 1 326 ? -5.960 41.919 67.639 1.00 44.15 766 ARG A CA 1
ATOM 2464 C C . ARG A 1 326 ? -6.099 42.659 68.975 1.00 57.80 766 ARG A C 1
ATOM 2465 O O . ARG A 1 326 ? -5.117 43.164 69.514 1.00 66.55 766 ARG A O 1
ATOM 2473 N N . SER A 1 327 ? -7.315 42.716 69.511 1.00 62.30 767 SER A N 1
ATOM 2474 C CA . SER A 1 327 ? -7.565 43.426 70.764 1.00 66.92 767 SER A CA 1
#

InterPro domains:
  IPR001752 Kinesin motor domain [PF00225] (451-768)
  IPR001752 Kinesin motor domain [PR00380] (519-540)
  IPR001752 Kinesin motor domain [PR00380] (638-655)
  IPR001752 Kinesin motor domain [PR00380] (669-687)
  IPR001752 Kinesin motor domain [PR00380] (718-739)
  IPR001752 Kinesin motor domain [PS50067] (445-768)
  IPR001752 Kinesin motor domain [SM00129] (443-776)
  IPR019821 Kinesin motor domain, conserved site [PS00411] (668-679)
  IPR027417 P-loop containing nucleoside triphosphate hydrolase [SSF52540] (406-768)
  IPR027640 Kinesin-like protein [PTHR47972] (144-774)
  IPR036961 Kinesin motor domain superfamily [G3DSA:3.40.850.10] (395-770)

Organism: Homo sapiens (NCBI:txid9606)

Radius of gyration: 19.73 Å; Cα contacts (8 Å, |Δi|>4): 675; chains: 1; bounding box: 61×53×47 Å

CATH classification: 3.40.850.10

Solvent-accessible surface area: 15159 Å² total; per-residue (Å²): 120,19,100,0,0,0,15,1,23,75,87,57,105,91,2,44,97,49,115,63,22,79,82,5,4,71,80,53,106,140,58,86,12,41,0,56,2,88,30,133,63,105,114,49,65,9,86,0,28,43,13,15,36,39,158,17,52,11,73,64,1,25,100,37,0,75,60,26,0,40,15,0,10,91,29,68,28,0,0,0,0,0,16,0,24,66,53,0,16,15,68,92,1,2,84,18,67,109,91,67,25,0,3,11,47,46,0,0,97,36,0,28,54,52,38,86,137,71,69,117,71,56,111,29,48,9,11,2,6,11,1,4,3,53,45,56,34,2,40,6,20,9,6,156,41,89,6,139,141,25,122,29,123,107,29,131,111,72,61,38,103,25,86,21,51,67,34,50,91,62,123,3,140,42,31,104,52,3,59,128,16,67,107,85,15,148,90,10,38,100,39,145,136,36,67,11,29,83,120,76,37,14,6,5,35,1,16,15,0,4,0,93,4,29,24,85,76,103,46,110,180,27,72,0,63,0,2,4,0,25,3,1,0,21,41,107,50,73,145,77,48,76,90,66,148,19,16,62,66,12,82,135,3,8,41,7,0,0,58,0,0,25,15,30,75,76,114,53,88,136,31,17,31,193,94,4,56,0,0,61,23,5,34,56,5,5,42,72,90,4,42,2,1,0,0,0,2,2,1,3,1,72,88,24,8,54,24,2,31,101,3,0,104,16,0,68,98,0,67,65

Sequence (320 aa):
NNIRVIARVRPVTKEDGEGPEATNAVTFDADDDSIIHLLHKGKPVSFELDKVFSPQASQQDVFQEVQALVTSCIDGFNVCIFAYGQTGAGKTYTMEGTAENPGINQRALQLLFSEVQEKASDWEYTITVSAAEIYNEVLRDLLGKEPQEEKLEIRLCPDGSGQLYVPGLTEFQVQSVDDINKVFEFGHHTNRTTEFTNLNEHSSRSHALLIVTVRRGVDCSTGLRTTGKLNLVDLAGSERVGKEGSRLREAQHINKSSLSALGDVIAALRSRQQGGHHVPFRRNSSKLTYLLQDSLSGDSKTLMVVQVSPVEKNTSETLYSLKFAERVRS

GO terms:
  GO:0042802 identical protein binding (F, IPI)
  GO:0005515 protein binding (F, IPI)
  GO:0005813 centrosome (C, IDA)
  GO:0005915 zonula adherens (C, IDA)
  GO:0045218 zonula adherens maintenance (P, IMP)
  GO:0090136 epithelial cell-cell adhesion (P, IMP)
  GO:0003777 microtubule motor activity (F, TAS)
  GO:0005871 kinesin complex (C, TAS)
  GO:0007601 visual perception (P, TAS)
  GO:0005739 mitochondrion (C, HTP)
  GO:0070062 extracellular exosome (C, HDA)

Foldseek 3Di:
DEFEEEEAADDDVVQPDDQQFAFFWDADPPDQQKIWGQAPNDIDMFGGRGYHYNPQAQVNVCVVPLVQLVVLLVFFEEEEEEAFAPPLQLCCQQQNDPVGGHNPLVSVQSVLVSVVPDDPLKDKWKKKWKWKQFLQFIWTLLDDPATDTWDWDADPVPPRDIDIPPGDIGTDNHSVRVVVSVVSSVVSQDDPRYPHDVDPLLIKMKMKMWMWMARNVPRDIHIYIYIYIRARGLDDDDDDDDVVSSNVSSNQQLVLVLQQLLCQDVVVPDGPQVSGSVSVNCVSQRDDPHYYYYYQGDYRGNNCSVRVVVSSVSSNSSDD

B-factor: mean 37.73, std 11.57, range [20.74, 95.04]